Protein AF-A0A6A3HF50-F1 (afdb_monomer)

Mean predicted aligned error: 18.9 Å

Organism: NCBI:txid53985

Foldseek 3Di:
DLQVQDPPPDHLVQAFLLLNLVVVVVQHNVSSLVVQADLDQSLVSDDLVSSLLLLLQCVLQVNCVLGNNSVVDDVVSVVSNVVVNVVCVVVVHDRDHRHHNDRVVVVVVVVVVVVVVVPPDDDDDDDDDDDDDDDDDDDDDDDDDDDDPPDDPPDDDDDPDDDDDDDDDDDDDDDDDDDDDDDDDDDDDDDDDD

pLDDT: mean 73.99, std 21.7, range [34.44, 98.38]

Secondary structure (DSSP, 8-state):
-GGG-PPTT--GGGS-HHHHHHHHTT--HHHHHHHHHSSS-GGGGS-HHHHHHHHHHHHHTT-TTSSSGGGGS-HHHHHHHHHHHHHHHHTTPPPPP---SS-HHHHHHHHHHHHHHTT------------------------------------------PPP------------------------------

Structure (mmCIF, N/CA/C/O backbone):
data_AF-A0A6A3HF50-F1
#
_entry.id   AF-A0A6A3HF50-F1
#
loop_
_atom_site.group_PDB
_atom_site.id
_atom_site.type_symbol
_atom_site.label_atom_id
_atom_site.label_alt_id
_atom_site.label_comp_id
_atom_site.label_asym_id
_atom_site.label_entity_id
_atom_site.label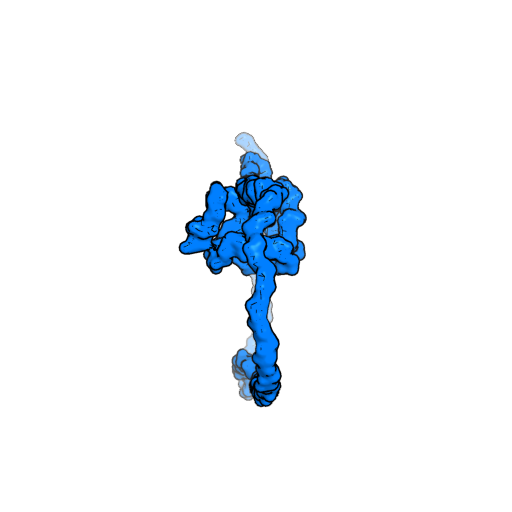_seq_id
_atom_site.pdbx_PDB_ins_code
_atom_site.Cartn_x
_atom_site.Cartn_y
_atom_site.Cartn_z
_atom_site.occupancy
_atom_site.B_iso_or_equiv
_atom_site.auth_seq_id
_atom_site.auth_comp_id
_atom_site.auth_asym_id
_atom_site.auth_atom_id
_atom_site.pdbx_PDB_model_num
ATOM 1 N N . MET A 1 1 ? 13.759 -12.122 -10.451 1.00 56.53 1 MET A N 1
ATOM 2 C CA . MET A 1 1 ? 12.475 -11.929 -9.732 1.00 56.53 1 MET A CA 1
ATOM 3 C C . MET A 1 1 ? 12.202 -10.432 -9.604 1.00 56.53 1 MET A C 1
ATOM 5 O O . MET A 1 1 ? 13.159 -9.686 -9.482 1.00 56.53 1 MET A O 1
ATOM 9 N N . ALA A 1 2 ? 10.943 -9.968 -9.621 1.00 62.88 2 ALA A N 1
ATOM 10 C CA . ALA A 1 2 ? 10.600 -8.528 -9.638 1.00 62.88 2 ALA A CA 1
ATOM 11 C C . ALA A 1 2 ? 11.237 -7.700 -8.497 1.00 62.88 2 ALA A C 1
ATOM 13 O O . ALA A 1 2 ? 11.525 -6.521 -8.659 1.00 62.88 2 ALA A O 1
ATOM 14 N N . ARG A 1 3 ? 11.533 -8.336 -7.356 1.00 67.50 3 ARG A N 1
ATOM 15 C CA . ARG A 1 3 ? 12.207 -7.719 -6.198 1.00 67.50 3 ARG A CA 1
ATOM 16 C C . ARG A 1 3 ? 13.671 -7.339 -6.464 1.00 67.50 3 ARG A C 1
ATOM 18 O O . ARG A 1 3 ? 14.213 -6.500 -5.759 1.00 67.50 3 ARG A O 1
ATOM 25 N N . GLU A 1 4 ? 14.302 -7.961 -7.457 1.00 64.12 4 GLU A N 1
ATOM 26 C CA . GLU A 1 4 ? 15.716 -7.771 -7.814 1.00 64.12 4 GLU A CA 1
ATOM 27 C C . GLU A 1 4 ? 15.906 -6.687 -8.889 1.00 64.12 4 GLU A C 1
ATOM 29 O O . GLU A 1 4 ? 17.036 -6.344 -9.215 1.00 64.12 4 GLU A O 1
ATOM 34 N N . SER A 1 5 ? 14.816 -6.147 -9.450 1.00 74.62 5 SER A N 1
ATOM 35 C CA . SER A 1 5 ? 14.850 -5.150 -10.529 1.00 74.62 5 SER A CA 1
ATOM 36 C C . SER A 1 5 ? 14.508 -3.734 -10.058 1.00 74.62 5 SER A C 1
ATOM 38 O O . SER A 1 5 ? 14.044 -2.923 -10.860 1.00 74.62 5 SER A O 1
ATOM 40 N N . LEU A 1 6 ? 14.642 -3.446 -8.761 1.00 84.00 6 LEU A N 1
ATOM 41 C CA . LEU A 1 6 ? 14.393 -2.102 -8.244 1.00 84.00 6 LEU A CA 1
ATOM 42 C C . LEU A 1 6 ? 15.536 -1.161 -8.641 1.00 84.00 6 LEU A C 1
ATOM 44 O O . LEU A 1 6 ? 16.701 -1.551 -8.531 1.00 84.00 6 LEU A O 1
ATOM 48 N N . PRO A 1 7 ? 15.233 0.066 -9.096 1.00 80.94 7 PRO A N 1
ATOM 49 C CA . PRO A 1 7 ? 16.276 1.036 -9.374 1.00 80.94 7 PRO A CA 1
ATOM 50 C C . PRO A 1 7 ? 16.966 1.441 -8.067 1.00 80.94 7 PRO A C 1
ATOM 52 O O . PRO A 1 7 ? 16.310 1.766 -7.077 1.00 80.94 7 PRO A O 1
ATOM 55 N N . ALA A 1 8 ? 18.300 1.422 -8.057 1.00 80.06 8 ALA A N 1
ATOM 56 C CA . ALA A 1 8 ? 19.065 1.928 -6.923 1.00 80.06 8 ALA A CA 1
ATOM 57 C C . ALA A 1 8 ? 18.809 3.442 -6.767 1.00 80.06 8 ALA A C 1
ATOM 59 O O . ALA A 1 8 ? 18.781 4.144 -7.780 1.00 80.06 8 ALA A O 1
ATOM 60 N N . PRO A 1 9 ? 18.620 3.955 -5.536 1.00 81.88 9 PRO A N 1
ATOM 61 C CA . PRO A 1 9 ? 18.911 3.318 -4.246 1.00 81.88 9 PRO A CA 1
ATOM 62 C C . PRO A 1 9 ? 17.679 2.734 -3.514 1.00 81.88 9 PRO A C 1
ATOM 64 O O . PRO A 1 9 ? 17.715 2.583 -2.296 1.00 81.88 9 PRO A O 1
ATOM 67 N N . ILE A 1 10 ? 16.582 2.424 -4.213 1.00 84.00 10 ILE A N 1
ATOM 68 C CA . ILE A 1 10 ? 15.335 1.964 -3.579 1.00 84.00 10 ILE A CA 1
ATOM 69 C C . ILE A 1 10 ? 15.488 0.558 -2.999 1.00 84.00 10 ILE A C 1
ATOM 71 O O . ILE A 1 10 ? 15.934 -0.367 -3.683 1.00 84.00 10 ILE A O 1
ATOM 75 N N . THR A 1 11 ? 15.006 0.361 -1.772 1.00 88.25 11 THR A N 1
ATOM 76 C CA . THR A 1 11 ? 14.805 -0.968 -1.192 1.00 88.25 11 THR A CA 1
ATOM 77 C C . THR A 1 11 ? 13.338 -1.388 -1.250 1.00 88.25 11 THR A C 1
ATOM 79 O O . THR A 1 11 ? 12.425 -0.571 -1.329 1.00 88.25 11 THR A O 1
ATOM 82 N N . TRP A 1 12 ? 13.086 -2.696 -1.162 1.00 89.81 12 TRP A N 1
ATOM 83 C CA . TRP A 1 12 ? 11.725 -3.246 -1.139 1.00 89.81 12 TRP A CA 1
ATOM 84 C C . TRP A 1 12 ? 10.824 -2.608 -0.070 1.00 89.81 12 TRP A C 1
ATOM 86 O O . TRP A 1 12 ? 9.637 -2.417 -0.308 1.00 89.81 12 TRP A O 1
ATOM 96 N N . ASN A 1 13 ? 11.387 -2.272 1.093 1.00 89.06 13 ASN A N 1
ATOM 97 C CA . ASN A 1 13 ? 10.632 -1.713 2.215 1.00 89.06 13 ASN A CA 1
ATOM 98 C C . ASN A 1 13 ? 10.289 -0.230 2.029 1.00 89.06 13 ASN A C 1
ATOM 100 O O . ASN A 1 13 ? 9.391 0.259 2.708 1.00 89.06 13 ASN A O 1
ATOM 104 N N . ASP A 1 14 ? 10.971 0.463 1.113 1.00 87.56 14 ASP A N 1
ATOM 105 C CA . ASP A 1 14 ? 10.678 1.860 0.776 1.00 87.56 14 ASP A CA 1
ATOM 106 C C . ASP A 1 14 ? 9.470 1.977 -0.162 1.00 87.56 14 ASP A C 1
ATOM 108 O O . ASP A 1 14 ? 8.919 3.061 -0.352 1.00 87.56 14 ASP A O 1
ATOM 112 N N . LEU A 1 15 ? 9.057 0.862 -0.771 1.00 90.62 15 LEU A N 1
ATOM 113 C CA . LEU A 1 15 ? 7.893 0.818 -1.640 1.00 90.62 15 LEU A CA 1
ATOM 114 C C . LEU A 1 15 ? 6.606 0.842 -0.830 1.00 90.62 15 LEU A C 1
ATOM 116 O O . LEU A 1 15 ? 6.468 0.165 0.192 1.00 90.62 15 LEU A O 1
ATOM 120 N N . ARG A 1 16 ? 5.610 1.528 -1.377 1.00 94.00 16 ARG A N 1
ATOM 121 C CA . ARG A 1 16 ? 4.240 1.480 -0.884 1.00 94.00 16 ARG A CA 1
ATOM 122 C C . ARG A 1 16 ? 3.677 0.060 -0.935 1.00 94.00 16 ARG A C 1
ATOM 124 O O . ARG A 1 16 ? 4.020 -0.723 -1.820 1.00 94.00 16 ARG A O 1
ATOM 131 N N . LEU A 1 17 ? 2.802 -0.278 0.012 1.00 94.81 17 LEU A N 1
ATOM 132 C CA . LEU A 1 17 ? 2.292 -1.646 0.158 1.00 94.81 17 LEU A CA 1
ATOM 133 C C . LEU A 1 17 ? 1.545 -2.135 -1.095 1.00 94.81 17 LEU A C 1
ATOM 135 O O . LEU A 1 17 ? 1.701 -3.288 -1.483 1.00 94.81 17 LEU A O 1
ATOM 139 N N . ASP A 1 18 ? 0.777 -1.272 -1.758 1.00 95.56 18 ASP A N 1
ATOM 140 C CA . ASP A 1 18 ? 0.088 -1.614 -3.010 1.00 95.56 18 ASP A CA 1
ATOM 141 C C . ASP A 1 18 ? 1.064 -1.882 -4.168 1.00 95.56 18 ASP A C 1
ATOM 143 O O . ASP A 1 18 ? 0.879 -2.841 -4.918 1.00 95.56 18 ASP A O 1
ATOM 147 N N . ALA A 1 19 ? 2.154 -1.117 -4.260 1.00 94.69 19 ALA A N 1
ATOM 148 C CA . ALA A 1 19 ? 3.224 -1.362 -5.220 1.00 94.69 19 ALA A CA 1
ATOM 149 C C . ALA A 1 19 ? 3.947 -2.687 -4.939 1.00 94.69 19 ALA A C 1
ATOM 151 O O . ALA A 1 19 ? 4.168 -3.481 -5.853 1.00 94.69 19 ALA A O 1
ATOM 152 N N . GLN A 1 20 ? 4.249 -2.975 -3.670 1.00 94.56 20 GLN A N 1
ATOM 153 C CA . GLN A 1 20 ? 4.811 -4.265 -3.266 1.00 94.56 20 GLN A CA 1
ATOM 154 C C . GLN A 1 20 ? 3.904 -5.424 -3.703 1.00 94.56 20 GLN A C 1
ATOM 156 O O . GLN A 1 20 ? 4.371 -6.365 -4.343 1.00 94.56 20 GLN A O 1
ATOM 161 N N . GLN A 1 21 ? 2.602 -5.351 -3.417 1.00 94.75 21 GLN A N 1
ATOM 162 C CA . GLN A 1 21 ? 1.674 -6.427 -3.769 1.00 94.75 21 GLN A CA 1
ATOM 163 C C . GLN A 1 21 ? 1.558 -6.629 -5.284 1.00 94.75 21 GLN A C 1
ATOM 165 O O . GLN A 1 21 ? 1.598 -7.767 -5.749 1.00 94.75 21 GLN A O 1
ATOM 170 N N . LEU A 1 22 ? 1.516 -5.556 -6.078 1.00 94.62 22 LEU A N 1
ATOM 171 C CA . LEU A 1 22 ? 1.541 -5.673 -7.540 1.00 94.62 22 LEU A CA 1
ATOM 172 C C . LEU A 1 22 ? 2.838 -6.296 -8.053 1.00 94.62 22 LEU A C 1
ATOM 174 O O . LEU A 1 22 ? 2.799 -7.191 -8.899 1.00 94.62 22 LEU A O 1
ATOM 178 N N . MET A 1 23 ? 3.986 -5.906 -7.506 1.00 94.12 23 MET A N 1
ATOM 179 C CA . MET A 1 23 ? 5.260 -6.502 -7.903 1.00 94.12 23 MET A CA 1
ATOM 180 C C . MET A 1 23 ? 5.359 -7.987 -7.533 1.00 94.12 23 MET A C 1
ATOM 182 O O . MET A 1 23 ? 5.969 -8.766 -8.270 1.00 94.12 23 MET A O 1
ATOM 186 N N . LEU A 1 24 ? 4.713 -8.420 -6.444 1.00 92.38 24 LEU A N 1
ATOM 187 C CA . LEU A 1 24 ? 4.600 -9.841 -6.097 1.00 92.38 24 LEU A CA 1
ATOM 188 C C . LEU A 1 24 ? 3.771 -10.638 -7.117 1.00 92.38 24 LEU A C 1
ATOM 190 O O . LEU A 1 24 ? 4.011 -11.834 -7.273 1.00 92.38 24 LEU A O 1
ATOM 194 N N . THR A 1 25 ? 2.868 -9.994 -7.866 1.00 90.94 25 THR A N 1
ATOM 195 C CA . THR A 1 25 ? 2.144 -10.634 -8.983 1.00 90.94 25 THR A CA 1
ATOM 196 C C . THR A 1 25 ? 2.983 -10.790 -10.259 1.00 90.94 25 THR A C 1
ATOM 198 O O . THR A 1 25 ? 2.540 -11.423 -11.214 1.00 90.94 25 THR A O 1
ATOM 201 N N . GLY A 1 26 ? 4.214 -10.263 -10.275 1.00 91.25 26 GLY A N 1
ATOM 202 C CA . GLY A 1 26 ? 5.137 -10.344 -11.411 1.00 91.25 26 GLY A CA 1
ATOM 203 C C . GLY A 1 26 ? 5.192 -9.084 -12.276 1.00 91.25 26 GLY A C 1
ATOM 204 O O . GLY A 1 26 ? 5.895 -9.078 -13.286 1.00 91.25 26 GLY A O 1
ATOM 205 N N . ILE A 1 27 ? 4.495 -8.015 -11.886 1.00 92.06 27 ILE A N 1
ATOM 206 C CA . ILE A 1 27 ? 4.579 -6.714 -12.556 1.00 92.06 27 ILE A CA 1
ATOM 207 C C . ILE A 1 27 ? 5.927 -6.068 -12.202 1.00 92.06 27 ILE A C 1
ATOM 209 O O . ILE A 1 27 ? 6.369 -6.089 -11.055 1.00 92.06 27 ILE A O 1
ATOM 213 N N . TYR A 1 28 ? 6.622 -5.513 -13.193 1.00 91.12 28 TYR A N 1
ATOM 214 C CA . TYR A 1 28 ? 7.877 -4.796 -12.956 1.00 91.12 28 TYR A CA 1
ATOM 215 C C . TYR A 1 28 ? 7.611 -3.427 -12.313 1.00 91.12 28 TYR A C 1
ATOM 217 O O . TYR A 1 28 ? 6.494 -2.914 -12.354 1.00 91.12 28 TYR A O 1
ATOM 225 N N . PHE A 1 29 ? 8.641 -2.820 -11.720 1.00 90.44 29 PHE A N 1
ATOM 226 C CA . PHE A 1 29 ? 8.510 -1.572 -10.958 1.00 90.44 29 PHE A CA 1
ATOM 227 C C . PHE A 1 29 ? 7.798 -0.456 -11.739 1.00 90.44 29 PHE A C 1
ATOM 229 O O . PHE A 1 29 ? 6.792 0.067 -11.275 1.00 90.44 29 PHE A O 1
ATOM 236 N N . GLN A 1 30 ? 8.255 -0.140 -12.954 1.00 91.06 30 GLN A N 1
ATOM 237 C CA . GLN A 1 30 ? 7.640 0.925 -13.750 1.00 91.06 30 GLN A CA 1
ATOM 238 C C . GLN A 1 30 ? 6.184 0.598 -14.131 1.00 91.06 30 GLN A C 1
ATOM 240 O O . GLN A 1 30 ? 5.312 1.431 -13.922 1.00 91.06 30 GLN A O 1
ATOM 245 N N . GLY A 1 31 ? 5.886 -0.636 -14.553 1.00 92.81 31 GLY A N 1
ATOM 246 C CA . GLY A 1 31 ? 4.508 -1.047 -14.853 1.00 92.81 31 GLY A CA 1
ATOM 247 C C . GLY A 1 31 ? 3.586 -1.012 -13.628 1.00 92.81 31 GLY A C 1
ATOM 248 O O . GLY A 1 31 ? 2.384 -0.809 -13.756 1.00 92.81 31 GLY A O 1
ATOM 249 N N . THR A 1 32 ? 4.148 -1.164 -12.428 1.00 94.12 32 THR A N 1
ATOM 250 C CA . THR A 1 32 ? 3.418 -1.002 -11.166 1.00 94.12 32 THR A CA 1
ATOM 251 C C . THR A 1 32 ? 3.041 0.460 -10.926 1.00 94.12 32 THR A C 1
ATOM 253 O O . THR A 1 32 ? 1.904 0.737 -10.550 1.00 94.12 32 THR A O 1
ATOM 256 N N . LEU A 1 33 ? 3.969 1.394 -11.163 1.00 92.75 33 LEU A N 1
ATOM 257 C CA . LEU A 1 33 ? 3.697 2.831 -11.057 1.00 92.75 33 LEU A CA 1
ATOM 258 C C . LEU A 1 33 ? 2.655 3.279 -12.083 1.00 92.75 33 LEU A C 1
ATOM 260 O O . LEU A 1 33 ? 1.733 4.008 -11.725 1.00 92.75 33 LEU A O 1
ATOM 264 N N . ASP A 1 34 ? 2.776 2.799 -13.323 1.00 93.25 34 ASP A N 1
ATOM 265 C CA . ASP A 1 34 ? 1.841 3.112 -14.403 1.00 93.25 34 ASP A CA 1
ATOM 266 C C . ASP A 1 34 ? 0.421 2.648 -14.033 1.00 93.25 34 ASP A C 1
ATOM 268 O O . ASP A 1 34 ? -0.524 3.433 -14.086 1.00 93.25 34 ASP A O 1
ATOM 272 N N . LEU A 1 35 ? 0.277 1.407 -13.550 1.00 94.12 35 LEU A N 1
ATOM 273 C CA . LEU A 1 35 ? -1.018 0.844 -13.163 1.00 94.12 35 LEU A CA 1
ATOM 274 C C . LEU A 1 35 ? -1.641 1.554 -11.947 1.00 94.12 35 LEU A C 1
ATOM 276 O O . LEU A 1 35 ? -2.852 1.759 -11.905 1.00 94.12 35 LEU A O 1
ATOM 280 N N . LEU A 1 36 ? -0.831 1.936 -10.953 1.00 94.56 36 LEU A N 1
ATOM 281 C CA . LEU A 1 36 ? -1.304 2.674 -9.772 1.00 94.56 36 LEU A CA 1
ATOM 282 C C . LEU A 1 36 ? -1.642 4.140 -10.078 1.00 94.56 36 LEU A C 1
ATOM 284 O O . LEU A 1 36 ? -2.467 4.732 -9.376 1.00 94.56 36 LEU A O 1
ATOM 288 N N . GLY A 1 37 ? -1.014 4.712 -11.107 1.00 91.94 37 GLY A N 1
ATOM 289 C CA . GLY A 1 37 ? -1.320 6.038 -11.636 1.00 91.94 37 GLY A CA 1
ATOM 290 C C . GLY A 1 37 ? -2.532 6.062 -12.568 1.00 91.94 37 GLY A C 1
ATOM 291 O O . GLY A 1 37 ? -3.089 7.133 -12.807 1.00 91.94 37 GLY A O 1
ATOM 292 N N . GLU A 1 38 ? -2.964 4.909 -13.075 1.00 94.00 38 GLU A N 1
ATOM 293 C CA . GLU A 1 38 ? -4.109 4.801 -13.970 1.00 94.00 38 GLU A CA 1
ATOM 294 C C . GLU A 1 38 ? -5.437 4.713 -13.208 1.00 94.00 38 GLU A C 1
ATOM 296 O O . GLU A 1 38 ? -5.544 4.181 -12.099 1.00 94.00 38 GLU A O 1
ATOM 301 N N . ASP A 1 39 ? -6.492 5.224 -13.839 1.00 95.38 39 ASP A N 1
ATOM 302 C CA . ASP A 1 39 ? -7.842 5.176 -13.304 1.00 95.38 39 ASP A CA 1
ATOM 303 C C . ASP A 1 39 ? -8.498 3.799 -13.508 1.00 95.38 39 ASP A C 1
ATOM 305 O O . ASP A 1 39 ? -9.438 3.637 -14.289 1.00 95.38 39 ASP A O 1
ATOM 309 N N . CYS A 1 40 ? -7.989 2.786 -12.808 1.00 93.88 40 CYS A N 1
ATOM 310 C CA . CYS A 1 40 ? -8.425 1.405 -12.976 1.00 93.88 40 CYS A CA 1
ATOM 311 C C . CYS A 1 40 ? -8.682 0.680 -11.636 1.00 93.88 40 CYS A C 1
ATOM 313 O O . CYS A 1 40 ? -8.202 1.095 -10.573 1.00 93.88 40 CYS A O 1
ATOM 315 N N . PRO A 1 41 ? -9.472 -0.413 -11.636 1.00 95.94 41 PRO A N 1
ATOM 316 C CA . PRO A 1 41 ? -9.844 -1.135 -10.420 1.00 95.94 41 PRO A CA 1
ATOM 317 C C . PRO A 1 41 ? -8.734 -2.088 -9.933 1.00 95.94 41 PRO A C 1
ATOM 319 O O . PRO A 1 41 ? -8.966 -3.281 -9.767 1.00 95.94 41 PRO A O 1
ATOM 322 N N . VAL A 1 42 ? -7.539 -1.563 -9.636 1.00 95.88 42 VAL A N 1
ATOM 323 C CA . VAL A 1 42 ? -6.360 -2.340 -9.182 1.00 95.88 42 VAL A CA 1
ATOM 324 C C . VAL A 1 42 ? -6.637 -3.195 -7.941 1.00 95.88 42 VAL A C 1
ATOM 326 O O . VAL A 1 42 ? -6.025 -4.243 -7.754 1.00 95.88 42 VAL A O 1
ATOM 329 N N . HIS A 1 43 ? -7.606 -2.796 -7.112 1.00 95.06 43 HIS A N 1
ATOM 330 C CA . HIS A 1 43 ? -7.962 -3.502 -5.881 1.00 95.06 43 HIS A CA 1
ATOM 331 C C . HIS A 1 43 ? -8.301 -4.989 -6.072 1.00 95.06 43 HIS A C 1
ATOM 333 O O . HIS A 1 43 ? -8.212 -5.762 -5.121 1.00 95.06 43 HIS A O 1
ATOM 339 N N . THR A 1 44 ? -8.685 -5.410 -7.282 1.00 94.56 44 THR A N 1
ATOM 340 C CA . THR A 1 44 ? -8.960 -6.820 -7.595 1.00 94.56 44 THR A CA 1
ATOM 341 C C . THR A 1 44 ? -7.710 -7.698 -7.585 1.00 94.56 44 THR A C 1
ATOM 343 O O . THR A 1 44 ? -7.831 -8.918 -7.526 1.00 94.56 44 THR A O 1
ATOM 346 N N . CYS A 1 45 ? -6.524 -7.094 -7.661 1.00 94.00 45 CYS A N 1
ATOM 347 C CA . CYS A 1 45 ? -5.237 -7.785 -7.637 1.00 94.00 45 CYS A CA 1
ATOM 348 C C . CYS A 1 45 ? -4.736 -8.067 -6.213 1.00 94.00 45 CYS A C 1
ATOM 350 O O . CYS A 1 45 ? -3.767 -8.805 -6.051 1.00 94.00 45 CYS A O 1
ATOM 352 N N . PHE A 1 46 ? -5.364 -7.488 -5.187 1.00 95.19 46 PHE A N 1
ATOM 353 C CA . PHE A 1 46 ? -4.923 -7.619 -3.801 1.00 95.19 46 PHE A CA 1
ATOM 354 C C . PHE A 1 46 ? -5.677 -8.725 -3.070 1.00 95.19 46 PHE A C 1
ATOM 356 O O . PHE A 1 46 ? -6.890 -8.898 -3.230 1.00 95.19 46 PHE A O 1
ATOM 363 N N . TYR A 1 47 ? -4.969 -9.447 -2.202 1.00 94.56 47 TYR A N 1
ATOM 364 C CA . TYR A 1 47 ? -5.632 -10.316 -1.240 1.00 94.56 47 TYR A CA 1
ATOM 365 C C . TYR A 1 47 ? -6.470 -9.482 -0.274 1.00 94.56 47 TYR A C 1
ATOM 367 O O . TYR A 1 47 ? -6.175 -8.322 0.008 1.00 94.56 47 TYR A O 1
ATOM 375 N N . ARG A 1 48 ? -7.538 -10.087 0.252 1.00 95.75 48 ARG A N 1
ATOM 376 C CA . ARG A 1 48 ? -8.478 -9.400 1.148 1.00 95.75 48 ARG A CA 1
ATOM 377 C C . ARG A 1 48 ? -7.780 -8.759 2.349 1.00 95.75 48 ARG A C 1
ATOM 379 O O . ARG A 1 48 ? -8.139 -7.644 2.703 1.00 95.75 48 ARG A O 1
ATOM 386 N N . GLU A 1 49 ? -6.857 -9.474 2.980 1.00 96.25 49 GLU A N 1
ATOM 387 C CA . GLU A 1 49 ? -6.162 -9.009 4.186 1.00 96.25 49 GLU A CA 1
ATOM 388 C C . GLU A 1 49 ? -5.251 -7.823 3.862 1.00 96.25 49 GLU A C 1
ATOM 390 O O . GLU A 1 49 ? -5.361 -6.780 4.500 1.00 96.25 49 GLU A O 1
ATOM 395 N N . ASP A 1 50 ? -4.466 -7.934 2.789 1.00 96.25 50 ASP A N 1
ATOM 396 C CA . ASP A 1 50 ? -3.609 -6.850 2.308 1.00 96.25 50 ASP A CA 1
ATOM 397 C C . ASP A 1 50 ? -4.416 -5.612 1.899 1.00 96.25 50 ASP A C 1
ATOM 399 O O . ASP A 1 50 ? -4.031 -4.493 2.220 1.00 96.25 50 ASP A O 1
ATOM 403 N N . LEU A 1 51 ? -5.559 -5.794 1.230 1.00 97.44 51 LEU A N 1
ATOM 404 C CA . LEU A 1 51 ? -6.442 -4.692 0.845 1.00 97.44 51 LEU A CA 1
ATOM 405 C C . LEU A 1 51 ? -6.979 -3.946 2.072 1.00 97.44 51 LEU A C 1
ATOM 407 O O . LEU A 1 51 ? -7.004 -2.717 2.078 1.00 97.44 51 LEU A O 1
ATOM 411 N N . VAL A 1 52 ? -7.403 -4.670 3.111 1.00 98.06 52 VAL A N 1
ATOM 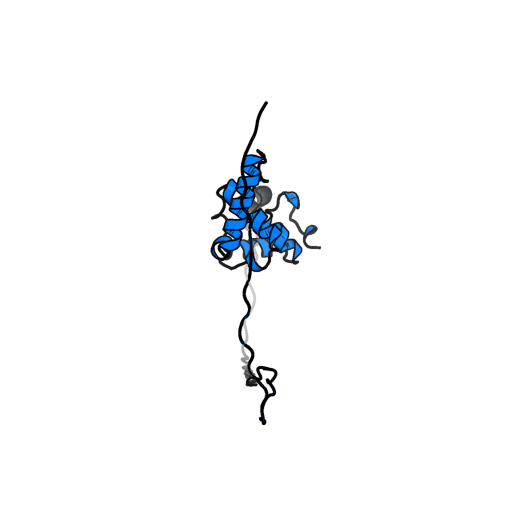412 C CA . VAL A 1 52 ? -7.860 -4.047 4.362 1.00 98.06 52 VAL A CA 1
ATOM 413 C C . VAL A 1 52 ? -6.709 -3.294 5.027 1.00 98.06 52 VAL A C 1
ATOM 415 O O . VAL A 1 52 ? -6.883 -2.136 5.387 1.00 98.06 52 VAL A O 1
ATOM 418 N N . GLU A 1 53 ? -5.522 -3.893 5.111 1.00 97.38 53 GLU A N 1
ATOM 419 C CA . GLU A 1 53 ? -4.332 -3.251 5.680 1.00 97.38 53 GLU A CA 1
ATOM 420 C C . GLU A 1 53 ? -3.927 -1.977 4.913 1.00 97.38 53 GLU A C 1
ATOM 422 O O . GLU A 1 53 ? -3.596 -0.955 5.519 1.00 97.38 53 GLU A O 1
ATOM 427 N N . MET A 1 54 ? -4.002 -1.989 3.578 1.00 97.25 54 MET A N 1
ATOM 428 C CA . MET A 1 54 ? -3.776 -0.792 2.759 1.00 97.25 54 MET A CA 1
ATOM 429 C C . MET A 1 54 ? -4.782 0.310 3.096 1.00 97.25 54 MET A C 1
ATOM 431 O O . MET A 1 54 ? -4.382 1.452 3.317 1.00 97.25 54 MET A O 1
ATOM 435 N N . LEU A 1 55 ? -6.073 -0.025 3.183 1.00 98.06 55 LEU A N 1
ATOM 436 C CA . LEU A 1 55 ? -7.116 0.941 3.531 1.00 98.06 55 LEU A CA 1
ATOM 437 C C . LEU A 1 55 ? -6.919 1.510 4.937 1.00 98.06 55 LEU A C 1
ATOM 439 O O . LEU A 1 55 ? -7.009 2.722 5.101 1.00 98.06 55 LEU A O 1
ATOM 443 N N . VAL A 1 56 ? -6.581 0.678 5.927 1.00 98.19 56 VAL A N 1
ATOM 444 C CA . VAL A 1 56 ? -6.276 1.109 7.304 1.00 98.19 56 VAL A CA 1
ATOM 445 C C . VAL A 1 56 ? -5.178 2.171 7.294 1.00 98.19 56 VAL A C 1
ATOM 447 O O . VAL A 1 56 ? -5.354 3.261 7.847 1.00 98.19 56 VAL A O 1
ATOM 450 N N . ARG A 1 57 ? -4.062 1.897 6.603 1.00 97.00 57 ARG A N 1
ATOM 451 C CA . ARG A 1 57 ? -2.952 2.851 6.466 1.00 97.00 57 ARG A CA 1
ATOM 452 C C . ARG A 1 57 ? -3.403 4.129 5.761 1.00 97.00 57 ARG A C 1
ATOM 454 O O . ARG A 1 57 ? -3.169 5.222 6.273 1.00 97.00 57 ARG A O 1
ATOM 461 N N . MET A 1 58 ? -4.089 4.024 4.625 1.00 97.00 58 MET A N 1
ATOM 462 C CA . MET A 1 58 ? -4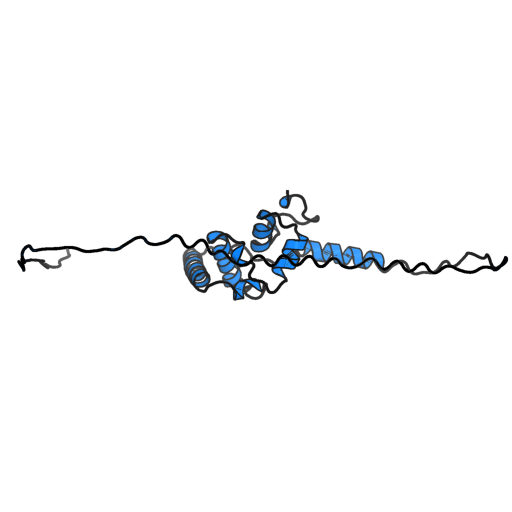.574 5.191 3.877 1.00 97.00 58 MET A CA 1
ATOM 463 C C . MET A 1 58 ? -5.547 6.054 4.694 1.00 97.00 58 MET A C 1
ATOM 465 O O . MET A 1 58 ? -5.470 7.283 4.639 1.00 97.00 58 MET A O 1
ATOM 469 N N . MET A 1 59 ? -6.445 5.441 5.470 1.00 97.19 59 MET A N 1
ATOM 470 C CA . MET A 1 59 ? -7.435 6.125 6.310 1.00 97.19 59 MET A CA 1
ATOM 471 C C . MET A 1 59 ? -6.792 6.842 7.495 1.00 97.19 59 MET A C 1
ATOM 473 O O . MET A 1 59 ? -7.132 8.002 7.769 1.00 97.19 59 MET A O 1
ATOM 477 N N . PHE A 1 60 ? -5.843 6.181 8.163 1.00 96.81 60 PHE A N 1
ATOM 478 C CA . PHE A 1 60 ? -5.090 6.761 9.271 1.00 96.81 60 PHE A CA 1
ATOM 479 C C . PHE A 1 60 ? -4.252 7.958 8.801 1.00 96.81 60 PHE A C 1
ATOM 481 O O . PHE A 1 60 ? -4.327 9.039 9.383 1.00 96.81 60 PHE A O 1
ATOM 488 N N . TRP A 1 61 ? -3.526 7.804 7.689 1.00 96.38 61 TRP A N 1
ATOM 489 C CA . TRP A 1 61 ? -2.635 8.835 7.143 1.00 96.38 61 TRP A CA 1
ATOM 490 C C . TRP A 1 61 ? -3.325 9.864 6.231 1.00 96.38 61 TRP A C 1
ATOM 492 O O . TRP A 1 61 ? -2.654 10.741 5.692 1.00 96.38 61 TRP A O 1
ATOM 502 N N . LYS A 1 62 ? -4.652 9.788 6.053 1.00 95.69 62 LYS A N 1
ATOM 503 C CA . LYS A 1 62 ? -5.444 10.674 5.169 1.00 95.69 62 LYS A CA 1
ATOM 504 C C . LYS A 1 62 ? -4.962 10.689 3.710 1.00 95.69 62 LYS A C 1
ATOM 506 O O . LYS A 1 62 ? -5.069 11.703 3.027 1.00 95.69 62 LYS A O 1
ATOM 511 N N . LYS A 1 63 ? -4.492 9.541 3.220 1.00 95.12 63 LYS A N 1
ATOM 512 C CA . LYS A 1 63 ? -3.958 9.336 1.864 1.00 95.12 63 LYS A CA 1
ATOM 513 C C . LYS A 1 63 ? -4.884 8.518 0.952 1.00 95.12 63 LYS A C 1
ATOM 515 O O . LYS A 1 63 ? -4.447 7.950 -0.041 1.00 95.12 63 LYS A O 1
ATOM 520 N N . LEU A 1 64 ? -6.183 8.464 1.255 1.00 94.69 64 LEU A N 1
ATOM 521 C CA . LEU A 1 64 ? -7.181 7.765 0.425 1.00 94.69 64 LEU A CA 1
ATOM 522 C C . LEU A 1 64 ? -7.237 8.264 -1.029 1.00 94.69 64 LEU A C 1
ATOM 524 O O . LEU A 1 64 ? -7.568 7.494 -1.923 1.00 94.69 64 LEU A O 1
ATOM 528 N N . ASN A 1 65 ? -6.892 9.533 -1.257 1.00 92.19 65 ASN A N 1
ATOM 529 C CA . ASN A 1 65 ? -6.913 10.161 -2.579 1.00 92.19 65 ASN A CA 1
ATOM 530 C C . ASN A 1 65 ? -5.566 10.078 -3.319 1.00 92.19 65 ASN A C 1
ATOM 532 O O . ASN A 1 65 ? -5.475 10.546 -4.449 1.00 92.19 65 ASN A O 1
ATOM 536 N N . ASP A 1 66 ? -4.529 9.482 -2.719 1.00 90.75 66 ASP A N 1
ATOM 537 C CA . ASP A 1 66 ? -3.197 9.358 -3.336 1.00 90.75 66 ASP A CA 1
ATOM 538 C C . ASP A 1 66 ? -3.160 8.305 -4.454 1.00 90.75 66 ASP A C 1
ATOM 540 O O . ASP A 1 66 ? -2.113 8.012 -5.033 1.00 90.75 66 ASP A O 1
ATOM 544 N N . SER A 1 67 ? -4.274 7.622 -4.708 1.00 92.00 67 SER A N 1
ATOM 545 C CA . SER A 1 67 ? -4.420 6.611 -5.753 1.00 92.00 67 SER A CA 1
ATOM 546 C C . SER A 1 67 ? -5.849 6.585 -6.248 1.00 92.00 67 SER A C 1
ATOM 548 O O . SER A 1 67 ? -6.773 6.928 -5.512 1.00 92.00 67 SER A O 1
ATOM 550 N N . TYR A 1 68 ? -6.043 6.140 -7.486 1.00 94.19 68 TYR A N 1
ATOM 551 C CA . TYR A 1 68 ? -7.380 6.052 -8.068 1.00 94.19 68 TYR A CA 1
ATOM 552 C C . TYR A 1 68 ? -8.127 4.794 -7.636 1.00 94.19 68 TYR A C 1
ATOM 554 O O . TYR A 1 68 ? -9.346 4.830 -7.475 1.00 94.19 68 TYR A O 1
ATOM 562 N N . TRP A 1 69 ? -7.414 3.690 -7.403 1.00 96.19 69 TRP A N 1
ATOM 563 C CA . TRP A 1 69 ? -8.024 2.390 -7.130 1.00 96.19 69 TRP A CA 1
ATOM 564 C C . TRP A 1 69 ? -8.978 2.326 -5.917 1.00 96.19 69 TRP A C 1
ATOM 566 O O . TRP A 1 69 ? -9.940 1.553 -6.011 1.00 96.19 69 TRP A O 1
ATOM 576 N N . PRO A 1 70 ? -8.818 3.105 -4.817 1.00 96.69 70 PRO A N 1
ATOM 577 C CA . PRO A 1 70 ? -9.723 3.042 -3.668 1.00 96.69 70 PRO A CA 1
ATOM 578 C C . PRO A 1 70 ? -11.182 3.321 -4.035 1.00 96.69 70 PRO A C 1
ATOM 580 O O . PRO A 1 70 ? -12.085 2.667 -3.515 1.00 96.69 70 PRO A O 1
ATOM 583 N N . LYS A 1 71 ? -11.454 4.207 -5.001 1.00 95.81 71 LYS A N 1
ATOM 584 C CA . LYS A 1 71 ? -12.837 4.543 -5.389 1.00 95.81 71 LYS A CA 1
ATOM 585 C C . LYS A 1 71 ? -13.623 3.367 -5.981 1.00 95.81 71 LYS A C 1
ATOM 587 O O . LYS A 1 71 ? -14.848 3.411 -6.027 1.00 95.81 71 LYS A O 1
ATOM 592 N N . TYR A 1 72 ? -12.926 2.329 -6.443 1.00 97.31 72 TYR A N 1
ATOM 593 C CA . TYR A 1 72 ? -13.532 1.109 -6.975 1.00 97.31 72 TYR A CA 1
ATOM 594 C C . TYR A 1 72 ? -13.738 0.026 -5.913 1.00 97.31 72 TYR A C 1
ATOM 596 O O . TYR A 1 72 ? -14.364 -0.995 -6.198 1.00 97.31 72 TYR A O 1
ATOM 604 N N . VAL A 1 73 ? -13.203 0.218 -4.707 1.00 97.69 73 VAL A N 1
ATOM 605 C CA . VAL A 1 73 ? -13.254 -0.779 -3.643 1.00 97.69 73 VAL A CA 1
ATOM 606 C C . VAL A 1 73 ? -14.676 -0.879 -3.080 1.00 97.69 73 VAL A C 1
ATOM 608 O O . VAL A 1 73 ? -15.269 0.136 -2.716 1.00 97.69 73 VAL A O 1
ATOM 611 N N . PRO A 1 74 ? -15.239 -2.092 -2.946 1.00 97.81 74 PRO A N 1
ATOM 612 C CA . PRO A 1 74 ? -16.534 -2.273 -2.300 1.00 97.81 74 PRO A CA 1
ATOM 613 C C . PRO A 1 74 ? -16.551 -1.829 -0.829 1.00 97.81 74 PRO A C 1
ATOM 615 O O . PRO A 1 74 ? -15.636 -2.146 -0.069 1.00 97.81 74 PRO A O 1
ATOM 618 N N . GLU A 1 75 ? -17.661 -1.225 -0.397 1.00 97.94 75 GLU A N 1
ATOM 619 C CA . GLU A 1 75 ? -17.871 -0.666 0.954 1.00 97.94 75 GLU A CA 1
ATOM 620 C C . GLU A 1 75 ? -17.502 -1.620 2.104 1.00 97.94 75 GLU A C 1
ATOM 622 O O . GLU A 1 75 ? -16.919 -1.204 3.100 1.00 97.94 75 GLU A O 1
ATOM 627 N N . ARG A 1 76 ? -17.744 -2.929 1.949 1.00 98.00 76 ARG A N 1
ATOM 628 C CA . ARG A 1 76 ? -17.409 -3.940 2.971 1.00 98.00 76 ARG A CA 1
ATOM 629 C C . ARG A 1 76 ? -15.946 -3.907 3.434 1.00 98.00 76 ARG A C 1
ATOM 631 O O . ARG A 1 76 ? -15.666 -4.317 4.555 1.00 98.00 76 ARG A O 1
ATOM 638 N N . TYR A 1 77 ? -15.017 -3.498 2.568 1.00 98.31 77 TYR A N 1
ATOM 639 C CA . TYR A 1 77 ? -13.599 -3.427 2.921 1.00 98.31 77 TYR A CA 1
ATOM 640 C C . TYR A 1 77 ? -13.280 -2.166 3.715 1.00 98.31 77 TYR A C 1
ATOM 642 O O . TYR A 1 77 ? -12.439 -2.231 4.601 1.00 98.31 77 TYR A O 1
ATOM 650 N N . TYR A 1 78 ? -13.987 -1.066 3.451 1.00 98.19 78 TYR A N 1
ATOM 651 C CA . TYR A 1 78 ? -13.905 0.140 4.269 1.00 98.19 78 TYR A CA 1
ATOM 652 C C . TYR A 1 78 ? -14.413 -0.129 5.680 1.00 98.19 78 TYR A C 1
ATOM 654 O O . TYR A 1 78 ? -13.690 0.137 6.625 1.00 98.19 78 TYR A O 1
ATOM 662 N N . LEU A 1 79 ? -15.568 -0.784 5.827 1.00 98.38 79 LEU A N 1
ATOM 663 C CA . LEU A 1 79 ? -16.090 -1.168 7.146 1.00 98.38 79 LEU A CA 1
ATOM 664 C C . LEU A 1 79 ? -15.126 -2.087 7.914 1.00 98.38 79 LEU A C 1
ATOM 666 O O . LEU A 1 79 ? -14.953 -1.954 9.121 1.00 98.38 79 LEU A O 1
ATOM 670 N N . ALA A 1 80 ? -14.482 -3.027 7.214 1.00 98.38 80 ALA A N 1
ATOM 671 C CA . ALA A 1 80 ? -13.471 -3.887 7.823 1.00 98.38 80 ALA A CA 1
ATOM 672 C C . ALA A 1 80 ? -12.213 -3.102 8.235 1.00 98.38 80 ALA A C 1
ATOM 674 O O . ALA A 1 80 ? -11.638 -3.386 9.282 1.00 98.38 80 ALA A O 1
ATOM 675 N N . ALA A 1 81 ? -11.795 -2.128 7.424 1.00 98.25 81 ALA A N 1
ATOM 676 C CA . ALA A 1 81 ? -10.667 -1.259 7.726 1.00 98.25 81 ALA A CA 1
ATOM 677 C C . ALA A 1 81 ? -10.967 -0.304 8.887 1.00 98.25 81 ALA A C 1
ATOM 679 O O . ALA A 1 81 ? -10.096 -0.100 9.719 1.00 98.25 81 ALA A O 1
ATOM 680 N N . GLU A 1 82 ? -12.184 0.232 8.982 1.00 98.12 82 GLU A N 1
ATOM 681 C CA . GLU A 1 82 ? -12.632 1.060 10.107 1.00 98.12 82 GLU A CA 1
ATOM 682 C C . GLU A 1 82 ? -12.599 0.276 11.414 1.00 98.12 82 GLU A C 1
ATOM 684 O O . GLU A 1 82 ? -11.942 0.710 12.351 1.00 98.12 82 GLU A O 1
ATOM 689 N N . ALA A 1 83 ? -13.197 -0.920 11.446 1.00 98.19 83 ALA A N 1
ATOM 690 C CA . ALA A 1 83 ? -13.161 -1.772 12.634 1.00 98.19 83 ALA A CA 1
ATOM 691 C C . ALA A 1 83 ? -11.719 -2.102 13.064 1.00 98.19 83 ALA A C 1
ATOM 693 O O . ALA A 1 83 ? -11.375 -1.995 14.235 1.00 98.19 83 ALA A O 1
ATOM 694 N N . HIS A 1 84 ? -10.851 -2.442 12.106 1.00 97.81 84 HIS A N 1
ATOM 695 C CA . HIS A 1 84 ? -9.443 -2.713 12.398 1.00 97.81 84 HIS A CA 1
ATOM 696 C C . HIS A 1 84 ? -8.685 -1.459 12.861 1.00 97.81 84 HIS A C 1
ATOM 698 O O . HIS A 1 84 ? -7.793 -1.536 13.703 1.00 97.81 84 HIS A O 1
ATOM 704 N N . LEU A 1 85 ? -9.019 -0.292 12.312 1.00 97.31 85 LEU A N 1
ATOM 705 C CA . LEU A 1 85 ? -8.424 0.974 12.714 1.00 97.31 85 LEU A CA 1
ATOM 706 C C . LEU A 1 85 ? -8.847 1.368 14.134 1.00 97.31 85 LEU A C 1
ATOM 708 O O . LEU A 1 85 ? -7.998 1.829 14.895 1.00 97.31 85 LEU A O 1
ATOM 712 N N . ASP A 1 86 ? -10.110 1.155 14.499 1.00 97.62 86 ASP A N 1
ATOM 713 C CA . ASP A 1 86 ? -10.613 1.367 15.859 1.00 97.62 86 ASP A CA 1
ATOM 714 C C . ASP A 1 86 ? -9.863 0.473 16.857 1.00 97.62 86 ASP A C 1
ATOM 716 O O . ASP A 1 86 ? -9.331 0.977 17.847 1.00 97.62 86 ASP A O 1
ATOM 720 N N . ASP A 1 87 ? -9.691 -0.816 16.539 1.00 97.56 87 ASP A N 1
ATOM 721 C CA . ASP A 1 87 ? -8.909 -1.751 17.357 1.00 97.56 87 ASP A CA 1
ATOM 722 C C . ASP A 1 87 ? -7.456 -1.272 17.559 1.00 97.56 87 ASP A C 1
ATOM 724 O O . ASP A 1 87 ? -6.899 -1.387 18.656 1.00 97.56 87 ASP A O 1
ATOM 728 N N . LEU A 1 88 ? -6.812 -0.736 16.513 1.00 96.25 88 LEU A N 1
ATOM 729 C CA . LEU A 1 88 ? -5.452 -0.186 16.597 1.00 96.25 88 LEU A CA 1
ATOM 730 C C . LEU A 1 88 ? -5.395 1.059 17.489 1.00 96.25 88 LEU A C 1
ATOM 732 O O . LEU A 1 88 ? -4.461 1.207 18.280 1.00 96.25 88 LEU A O 1
ATOM 736 N N . VAL A 1 89 ? -6.396 1.936 17.387 1.00 95.31 89 VAL A N 1
ATOM 737 C CA . VAL A 1 89 ? -6.507 3.144 18.214 1.00 95.31 89 VAL A CA 1
ATOM 738 C C . VAL A 1 89 ? -6.713 2.778 19.682 1.00 95.31 89 VAL A C 1
ATOM 740 O O . VAL A 1 89 ? -6.040 3.350 20.541 1.00 95.31 89 VAL A O 1
ATOM 743 N N . GLU A 1 90 ? -7.567 1.799 19.981 1.00 96.62 90 GLU A N 1
ATOM 744 C CA . GLU A 1 90 ? -7.774 1.291 21.344 1.00 96.62 90 GLU A CA 1
ATOM 745 C C . GLU A 1 90 ? -6.487 0.714 21.949 1.00 96.62 90 GLU A C 1
ATOM 747 O O . GLU A 1 90 ? -6.203 0.907 23.133 1.00 96.62 90 GLU A O 1
ATOM 752 N N . GLN A 1 91 ? -5.673 0.051 21.127 1.00 96.88 91 GLN A N 1
ATOM 753 C CA . GLN A 1 91 ? -4.380 -0.503 21.531 1.00 96.88 91 GLN A CA 1
ATOM 754 C C . GLN A 1 91 ? -3.249 0.540 21.566 1.00 96.88 91 GLN A C 1
ATOM 756 O O . GLN A 1 91 ? -2.151 0.236 22.036 1.00 96.88 91 GLN A O 1
ATOM 761 N N . GLY A 1 92 ? -3.482 1.760 21.072 1.00 95.69 92 GLY A N 1
ATOM 762 C CA . GLY A 1 92 ? -2.452 2.792 20.934 1.00 95.69 92 GLY A CA 1
ATOM 763 C C . GLY A 1 92 ? -1.366 2.446 19.907 1.00 95.69 92 GLY A C 1
ATOM 764 O O . GLY A 1 92 ? -0.245 2.947 20.007 1.00 95.69 92 GLY A O 1
ATOM 765 N N . ILE A 1 93 ? -1.673 1.579 18.937 1.00 96.62 93 ILE A N 1
ATOM 766 C CA . ILE A 1 93 ? -0.749 1.147 17.886 1.00 96.62 93 ILE A CA 1
ATOM 767 C C . ILE A 1 93 ? -0.948 2.029 16.656 1.00 96.62 93 ILE A C 1
ATOM 769 O O . ILE A 1 93 ? -2.050 2.174 16.133 1.00 96.62 93 ILE A O 1
ATOM 773 N N . GLN A 1 94 ? 0.146 2.592 16.154 1.00 95.94 94 GLN A N 1
ATOM 774 C CA . GLN A 1 94 ? 0.143 3.357 14.915 1.00 95.94 94 GLN A CA 1
ATOM 775 C C . GLN A 1 94 ? 0.463 2.441 13.723 1.00 95.94 94 GLN A C 1
ATOM 777 O O . GLN A 1 94 ? 1.502 1.772 13.749 1.00 95.94 94 GLN A O 1
ATOM 782 N N . PRO A 1 95 ? -0.370 2.411 12.665 1.00 95.12 95 PRO A N 1
ATOM 783 C CA . PRO A 1 95 ? -0.066 1.623 11.479 1.00 95.12 95 PRO A CA 1
ATOM 784 C C . PRO A 1 95 ? 1.146 2.206 10.728 1.00 95.12 95 PRO A C 1
ATOM 786 O O . PRO A 1 95 ? 1.392 3.419 10.797 1.00 95.12 95 PRO A O 1
ATOM 789 N N . PRO A 1 96 ? 1.895 1.385 9.967 1.00 93.69 96 PRO A N 1
ATOM 790 C CA . PRO A 1 96 ? 3.033 1.865 9.190 1.00 93.69 96 PRO A CA 1
ATOM 791 C C . PRO A 1 96 ? 2.655 3.007 8.245 1.00 93.69 96 PRO A C 1
ATOM 793 O O . PRO A 1 96 ? 1.526 3.082 7.752 1.00 93.69 96 PRO A O 1
ATOM 796 N N . PHE A 1 97 ? 3.611 3.900 7.989 1.00 93.00 97 PHE A N 1
ATOM 797 C CA . PHE A 1 97 ? 3.414 5.031 7.085 1.00 93.00 97 PHE A CA 1
ATOM 798 C C . PHE A 1 97 ? 2.993 4.561 5.686 1.00 93.00 97 PHE A C 1
ATOM 800 O O . PHE A 1 97 ? 3.551 3.595 5.166 1.00 93.00 97 PHE A O 1
ATOM 807 N N . TRP A 1 98 ? 1.999 5.230 5.085 1.00 92.94 98 TRP A N 1
ATOM 808 C CA . TRP A 1 98 ? 1.543 4.898 3.730 1.00 92.94 98 TRP A CA 1
ATOM 809 C C . TRP A 1 98 ? 2.609 5.216 2.676 1.00 92.94 98 TRP A C 1
ATOM 811 O O . TRP A 1 98 ? 2.822 4.405 1.787 1.00 92.94 98 TRP A O 1
ATOM 821 N N . GLY A 1 99 ? 3.334 6.330 2.803 1.00 89.50 99 GLY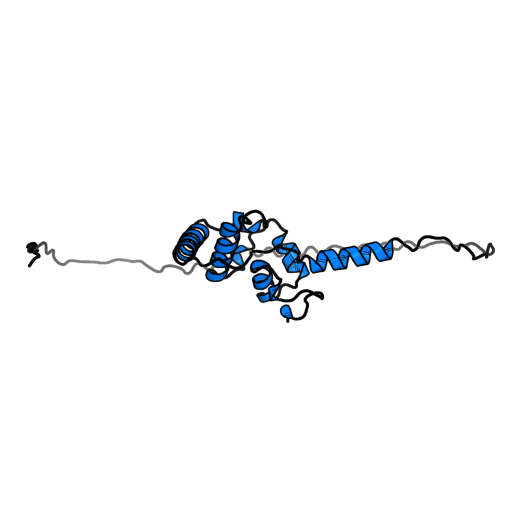 A N 1
ATOM 822 C CA . GLY A 1 99 ? 4.352 6.707 1.819 1.00 89.50 99 GLY A CA 1
ATOM 823 C C . GLY A 1 99 ? 3.793 7.379 0.565 1.00 89.50 99 GLY A C 1
ATOM 824 O O . GLY A 1 99 ? 2.586 7.405 0.322 1.00 89.50 99 GLY A O 1
ATOM 825 N N . GLU A 1 100 ? 4.706 7.931 -0.231 1.00 90.50 100 GLU A N 1
ATOM 826 C CA . GLU A 1 100 ? 4.425 8.415 -1.584 1.00 90.50 100 GLU A CA 1
ATOM 827 C C . GLU A 1 100 ? 4.545 7.257 -2.586 1.00 90.50 100 GLU A C 1
ATOM 829 O O . GLU A 1 100 ? 5.285 6.300 -2.355 1.00 90.50 100 GLU A O 1
ATOM 834 N N . LEU A 1 101 ? 3.815 7.328 -3.704 1.00 87.44 101 LEU A N 1
ATOM 835 C CA . LEU A 1 101 ? 3.850 6.276 -4.731 1.00 87.44 101 LEU A CA 1
ATOM 836 C C . LEU A 1 101 ? 5.246 6.135 -5.358 1.00 87.44 101 LEU A C 1
ATOM 838 O O . LEU A 1 101 ? 5.739 5.026 -5.550 1.00 87.44 101 LEU A O 1
ATOM 842 N N . VAL A 1 102 ? 5.883 7.265 -5.666 1.00 84.88 102 VAL A N 1
ATOM 843 C CA . VAL A 1 102 ? 7.257 7.300 -6.172 1.00 84.88 102 VAL A CA 1
ATOM 844 C C . VAL A 1 102 ? 8.185 7.629 -5.003 1.00 84.88 102 VAL A C 1
ATOM 846 O O . VAL A 1 102 ? 8.059 8.716 -4.434 1.00 84.88 102 VAL A O 1
ATOM 849 N N . PRO A 1 103 ? 9.123 6.735 -4.634 1.00 79.50 103 PRO A N 1
ATOM 850 C CA . PRO A 1 103 ? 10.088 7.027 -3.581 1.00 79.50 103 PRO A CA 1
ATOM 851 C C . PRO A 1 103 ? 10.917 8.272 -3.916 1.00 79.50 103 PRO A C 1
ATOM 853 O O . PRO A 1 103 ? 11.380 8.430 -5.047 1.00 79.50 103 PRO A O 1
ATOM 856 N N . SER A 1 104 ? 11.156 9.136 -2.925 1.00 76.12 104 SER A N 1
ATOM 857 C CA . SER A 1 104 ? 11.890 10.401 -3.104 1.00 76.12 104 SER A CA 1
ATOM 858 C C . SER A 1 104 ? 13.275 10.213 -3.724 1.00 76.12 104 SER A C 1
ATOM 860 O O . SER A 1 104 ? 13.700 11.037 -4.526 1.00 76.12 104 SER A O 1
ATOM 862 N N . ALA A 1 105 ? 13.946 9.100 -3.426 1.00 73.31 105 ALA A N 1
ATOM 863 C CA . ALA A 1 105 ? 15.251 8.781 -3.989 1.00 73.31 105 ALA A CA 1
ATOM 864 C C . ALA A 1 105 ? 15.248 8.611 -5.522 1.00 73.31 105 ALA A C 1
ATOM 866 O O . ALA A 1 105 ? 16.257 8.873 -6.169 1.00 73.31 105 ALA A O 1
ATOM 867 N N . VAL A 1 106 ? 14.118 8.206 -6.117 1.00 77.50 106 VAL A N 1
ATOM 868 C CA . VAL A 1 106 ? 13.963 8.162 -7.584 1.00 77.50 106 VAL A CA 1
ATOM 869 C C . VAL A 1 106 ? 13.874 9.561 -8.156 1.00 77.50 106 VAL A C 1
ATOM 871 O O . VAL A 1 106 ? 14.475 9.842 -9.189 1.00 77.50 106 VAL A O 1
ATOM 874 N N . LEU A 1 107 ? 13.113 10.431 -7.493 1.00 76.69 107 LEU A N 1
ATOM 875 C CA . LEU A 1 107 ? 12.947 11.816 -7.920 1.00 76.69 107 LEU A CA 1
ATOM 876 C C . LEU A 1 107 ? 14.281 12.565 -7.845 1.00 76.69 107 LEU A C 1
ATOM 878 O O . LEU A 1 107 ? 14.628 13.266 -8.790 1.00 76.69 107 LEU A O 1
ATOM 882 N N . ASP A 1 108 ? 15.043 12.347 -6.773 1.00 76.06 108 ASP A N 1
ATOM 883 C CA . ASP A 1 108 ? 16.371 12.929 -6.566 1.00 76.06 108 ASP A CA 1
ATOM 884 C C . ASP A 1 108 ? 17.374 12.464 -7.635 1.00 76.06 108 ASP A C 1
ATOM 886 O O . ASP A 1 108 ? 17.983 13.276 -8.329 1.00 76.06 108 ASP A O 1
ATOM 890 N N . ALA A 1 109 ? 17.461 11.151 -7.877 1.00 77.44 109 ALA A N 1
ATOM 891 C CA . ALA A 1 109 ? 18.322 10.610 -8.928 1.00 77.44 109 ALA A CA 1
ATOM 892 C C . ALA A 1 109 ? 17.943 11.126 -10.329 1.00 77.44 109 ALA A C 1
ATOM 894 O O . ALA A 1 109 ? 18.819 11.404 -11.150 1.00 77.44 109 ALA A O 1
ATOM 895 N N . LYS A 1 110 ? 16.641 11.276 -10.611 1.00 74.38 110 LYS A N 1
ATOM 896 C CA . LYS A 1 110 ? 16.165 11.811 -11.893 1.00 74.38 110 LYS A CA 1
ATOM 897 C C . LYS A 1 110 ? 16.496 13.298 -12.049 1.00 74.38 110 LYS A C 1
ATOM 899 O O . LYS A 1 110 ? 16.823 13.717 -13.154 1.00 74.38 110 LYS A O 1
ATOM 904 N N . ALA A 1 111 ? 16.434 14.072 -10.966 1.00 75.88 111 ALA A N 1
ATOM 905 C CA . ALA A 1 111 ? 16.805 15.484 -10.967 1.00 75.88 111 ALA A CA 1
ATOM 906 C C . ALA A 1 111 ? 18.304 15.681 -11.249 1.00 75.88 111 ALA A C 1
ATOM 908 O O . ALA A 1 111 ? 18.653 16.474 -12.118 1.00 75.88 111 ALA A O 1
ATOM 909 N N . LEU A 1 112 ? 19.175 14.901 -10.597 1.00 74.06 112 LEU A N 1
ATOM 910 C CA . LEU A 1 112 ? 20.626 14.954 -10.828 1.00 74.06 112 LEU A CA 1
ATOM 911 C C . LEU A 1 112 ? 21.010 14.615 -12.277 1.00 74.06 112 LEU A C 1
ATOM 913 O O . LEU A 1 112 ? 21.925 15.214 -12.840 1.00 74.06 112 LEU A O 1
ATOM 917 N N . LEU A 1 113 ? 20.313 13.656 -12.895 1.00 76.25 113 LEU A N 1
ATOM 918 C CA . LEU A 1 113 ? 20.560 13.289 -14.289 1.00 76.25 113 LEU A CA 1
ATOM 919 C C . LEU A 1 113 ? 20.164 14.422 -15.249 1.00 76.25 113 LEU A C 1
ATOM 921 O O . LEU A 1 113 ? 20.938 14.746 -16.147 1.00 76.25 113 LEU A O 1
ATOM 925 N N . GLU A 1 114 ? 19.002 15.048 -15.050 1.00 73.94 114 GLU A N 1
ATOM 926 C CA . GLU A 1 114 ? 18.553 16.182 -15.875 1.00 73.94 114 GLU A CA 1
ATOM 927 C C . GLU A 1 114 ? 19.489 17.397 -15.753 1.00 73.94 114 GLU A C 1
ATOM 929 O O . GLU A 1 114 ? 19.790 18.032 -16.761 1.00 73.94 114 GLU A O 1
ATOM 934 N N . GLU A 1 115 ? 20.017 17.684 -14.557 1.00 70.94 115 GLU A N 1
ATOM 935 C CA . GLU A 1 115 ? 20.990 18.768 -14.346 1.00 70.94 115 GLU A CA 1
ATOM 936 C C . GLU A 1 115 ? 22.280 18.541 -15.154 1.00 70.94 115 GLU A C 1
ATOM 938 O O . GLU A 1 115 ? 22.772 19.456 -15.811 1.00 70.94 115 GLU A O 1
ATOM 943 N N . SER A 1 116 ? 22.769 17.298 -15.214 1.00 60.97 116 SER A N 1
ATOM 944 C CA . SER A 1 116 ? 23.987 16.955 -15.963 1.00 60.97 116 SER A CA 1
ATOM 945 C C . SER A 1 116 ? 23.859 17.039 -17.494 1.00 60.97 116 SER A C 1
ATOM 947 O O . SER A 1 116 ? 24.869 17.141 -18.189 1.00 60.97 116 SER A O 1
ATOM 949 N N . VAL A 1 117 ? 22.637 17.007 -18.038 1.00 60.31 117 VAL A N 1
ATOM 950 C CA . VAL A 1 117 ? 22.375 17.093 -19.489 1.00 60.31 117 VAL A CA 1
ATOM 951 C C . VAL A 1 117 ? 22.301 18.543 -19.980 1.00 60.31 117 VAL A C 1
ATOM 953 O O . VAL A 1 117 ? 22.483 18.796 -21.169 1.00 60.31 117 VAL A O 1
ATOM 956 N N . SER A 1 118 ? 22.089 19.512 -19.085 1.00 56.81 118 SER A N 1
ATOM 957 C CA . SER A 1 118 ? 21.900 20.917 -19.463 1.00 56.81 118 SER A CA 1
ATOM 958 C C . SER A 1 118 ? 23.205 21.712 -19.671 1.00 56.81 118 SER A C 1
ATOM 960 O O . SER A 1 118 ? 23.125 22.884 -20.035 1.00 56.81 118 SER A O 1
ATOM 962 N N . GLU A 1 119 ? 24.390 21.113 -19.478 1.00 57.28 119 GLU A N 1
ATOM 963 C CA . GLU A 1 119 ? 25.705 21.788 -19.560 1.00 57.28 119 GLU A CA 1
ATOM 964 C C . GLU A 1 119 ? 26.585 21.346 -20.757 1.00 57.28 119 GLU A C 1
ATOM 966 O O . GLU A 1 119 ? 27.813 21.351 -20.668 1.00 57.28 119 GLU A O 1
ATOM 971 N N . GLN A 1 120 ? 25.997 20.954 -21.895 1.00 56.78 120 GLN A N 1
ATOM 972 C CA . GLN A 1 120 ? 26.742 20.727 -23.149 1.00 56.78 120 GLN A CA 1
ATOM 973 C C . GLN A 1 120 ? 26.013 21.309 -24.366 1.00 56.78 120 GLN A C 1
ATOM 975 O O . GLN A 1 120 ? 25.504 20.580 -25.210 1.00 56.78 120 GLN A O 1
ATOM 980 N N . ASP A 1 121 ? 25.990 22.635 -24.464 1.00 57.03 121 ASP A N 1
ATOM 981 C CA . ASP A 1 121 ? 25.828 23.324 -25.747 1.00 57.03 121 ASP A CA 1
ATOM 982 C C . ASP A 1 121 ? 26.711 24.580 -25.730 1.00 57.03 121 ASP A C 1
ATOM 984 O O . ASP A 1 121 ? 26.267 25.681 -25.414 1.00 57.03 121 ASP A O 1
ATOM 988 N N . ASP A 1 122 ? 28.009 24.393 -25.982 1.00 57.19 122 ASP A N 1
ATOM 989 C CA . ASP A 1 122 ? 28.855 25.469 -26.496 1.00 57.19 122 ASP A CA 1
ATOM 990 C C . ASP A 1 122 ? 29.633 24.940 -27.703 1.00 57.19 122 ASP A C 1
ATOM 992 O O . ASP A 1 122 ? 30.263 23.878 -27.674 1.00 57.19 122 ASP A O 1
ATOM 996 N N . ALA A 1 123 ? 29.464 25.654 -28.805 1.00 57.47 123 ALA A N 1
ATOM 997 C CA . ALA A 1 123 ? 29.662 25.193 -30.162 1.00 57.47 123 ALA A CA 1
ATOM 998 C C . ALA A 1 123 ? 31.144 24.981 -30.509 1.00 57.47 123 ALA A C 1
ATOM 1000 O O . ALA A 1 123 ? 32.003 25.826 -30.266 1.00 57.47 123 ALA A O 1
ATOM 1001 N N . SER A 1 124 ? 31.444 23.878 -31.192 1.00 53.59 124 SER A N 1
ATOM 1002 C CA . SER A 1 124 ? 32.652 23.761 -32.015 1.00 53.59 124 SER A CA 1
ATOM 1003 C C . SER A 1 124 ? 32.263 23.241 -33.390 1.00 53.59 124 SER A C 1
ATOM 1005 O O . SER A 1 124 ? 32.311 22.049 -33.682 1.00 53.59 124 SER A O 1
ATOM 1007 N N . GLU A 1 125 ? 31.826 24.176 -34.230 1.00 57.19 125 GLU A N 1
ATOM 1008 C CA . GLU A 1 125 ? 31.631 23.982 -35.661 1.00 57.19 125 GLU 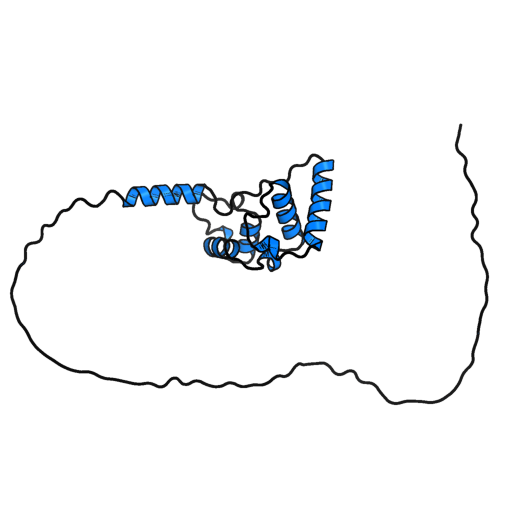A CA 1
ATOM 1009 C C . GLU A 1 125 ? 32.957 24.190 -36.409 1.00 57.19 125 GLU A C 1
ATOM 1011 O O . GLU A 1 125 ? 33.238 25.246 -36.968 1.00 57.19 125 GLU A O 1
ATOM 1016 N N . GLU A 1 126 ? 33.791 23.153 -36.458 1.00 61.72 126 GLU A N 1
ATOM 1017 C CA . GLU A 1 126 ? 34.807 23.044 -37.505 1.00 61.72 126 GLU A CA 1
ATOM 1018 C C . GLU A 1 126 ? 34.632 21.739 -38.284 1.00 61.72 126 GLU A C 1
ATOM 1020 O O . GLU A 1 126 ? 35.014 20.655 -37.857 1.00 61.72 126 GLU A O 1
ATOM 1025 N N . SER A 1 127 ? 34.055 21.824 -39.483 1.00 53.00 127 SER A N 1
ATOM 1026 C CA . SER A 1 127 ? 34.483 20.936 -40.562 1.00 53.00 127 SER A CA 1
ATOM 1027 C C . SER A 1 127 ? 34.115 21.516 -41.917 1.00 53.00 127 SER A C 1
ATOM 1029 O O . SER A 1 127 ? 32.990 21.423 -42.405 1.00 53.00 127 SER A O 1
ATOM 1031 N N . ALA A 1 128 ? 35.122 22.145 -42.509 1.00 59.69 128 ALA A N 1
ATOM 1032 C CA . ALA A 1 128 ? 35.155 22.582 -43.883 1.00 59.69 128 ALA A CA 1
ATOM 1033 C C . ALA A 1 128 ? 35.327 21.380 -44.816 1.00 59.69 128 ALA A C 1
ATOM 1035 O O . ALA A 1 128 ? 36.419 20.835 -44.858 1.00 59.69 128 ALA A O 1
ATOM 1036 N N . TRP A 1 129 ? 34.307 21.039 -45.607 1.00 61.12 129 TRP A N 1
ATOM 1037 C CA . TRP A 1 129 ? 34.465 20.443 -46.941 1.00 61.12 129 TRP A CA 1
ATOM 1038 C C . TRP A 1 129 ? 33.246 20.809 -47.789 1.00 61.12 129 TRP A C 1
ATOM 1040 O O . TRP A 1 129 ? 32.252 20.088 -47.835 1.00 61.12 129 TRP A O 1
ATOM 1050 N N . SER A 1 130 ? 33.321 21.958 -48.457 1.00 49.69 130 SER A N 1
ATOM 1051 C CA . SER A 1 130 ? 32.428 22.247 -49.574 1.00 49.69 130 SER A CA 1
ATOM 1052 C C . SER A 1 130 ? 32.897 21.497 -50.818 1.00 49.69 130 SER A C 1
ATOM 1054 O O . SER A 1 130 ? 34.069 21.560 -51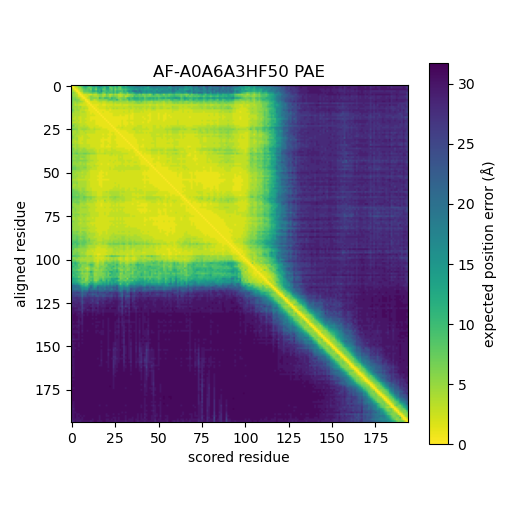.175 1.00 49.69 130 SER A O 1
ATOM 1056 N N . ASP A 1 131 ? 31.912 20.896 -51.482 1.00 47.47 131 ASP A N 1
ATOM 1057 C CA . ASP A 1 131 ? 31.733 20.889 -52.935 1.00 47.47 131 ASP A CA 1
ATOM 1058 C C . ASP A 1 131 ? 32.721 20.082 -53.798 1.00 47.47 131 ASP A C 1
ATOM 1060 O O . ASP A 1 131 ? 33.848 20.488 -54.066 1.00 47.47 131 ASP A O 1
ATOM 1064 N N . ALA A 1 132 ? 32.245 18.948 -54.319 1.00 46.78 132 ALA A N 1
ATOM 1065 C CA . ALA A 1 132 ? 31.904 18.835 -55.743 1.00 46.78 132 ALA A CA 1
ATOM 1066 C C . ALA A 1 132 ? 31.584 17.379 -56.115 1.00 46.78 132 ALA A C 1
ATOM 1068 O O . ALA A 1 132 ? 32.383 16.472 -55.879 1.00 46.78 132 ALA A O 1
ATOM 1069 N N . GLY A 1 133 ? 30.476 17.172 -56.832 1.00 41.78 133 GLY A N 1
ATOM 1070 C CA . GLY A 1 133 ? 30.436 16.103 -57.830 1.00 41.78 133 GLY A CA 1
ATOM 1071 C C . GLY A 1 133 ? 29.174 15.253 -57.899 1.00 41.78 133 GLY A C 1
ATOM 1072 O O . GLY A 1 133 ? 29.147 14.149 -57.372 1.00 41.78 133 GLY A O 1
ATOM 1073 N N . ARG A 1 134 ? 28.268 15.730 -58.757 1.00 47.25 134 ARG A N 1
ATOM 1074 C CA . ARG A 1 134 ? 27.562 15.001 -59.826 1.00 47.25 134 ARG A CA 1
ATOM 1075 C C . ARG A 1 134 ? 26.291 14.185 -59.507 1.00 47.25 134 ARG A C 1
ATOM 1077 O O . ARG A 1 134 ? 26.289 13.165 -58.833 1.00 47.25 134 ARG A O 1
ATOM 1084 N N . GLU A 1 135 ? 25.252 14.725 -60.133 1.00 51.50 135 GLU A N 1
ATOM 1085 C CA . GLU A 1 135 ? 23.949 14.267 -60.616 1.00 51.50 135 GLU A CA 1
ATOM 1086 C C . GLU A 1 135 ? 23.686 12.793 -61.004 1.00 51.50 135 GLU A C 1
ATOM 1088 O O . GLU A 1 135 ? 24.584 12.042 -61.383 1.00 51.50 135 GLU A O 1
ATOM 1093 N N . SER A 1 136 ? 22.365 12.542 -61.087 1.00 48.44 136 SER A N 1
ATOM 1094 C CA . SER A 1 136 ? 21.618 11.608 -61.955 1.00 48.44 136 SER A CA 1
ATOM 1095 C C . SER A 1 136 ? 21.575 10.140 -61.505 1.00 48.44 136 SER A C 1
ATOM 1097 O O . SER A 1 136 ? 22.590 9.581 -61.121 1.00 48.44 136 SER A O 1
ATOM 1099 N N . SER A 1 137 ? 20.465 9.395 -61.509 1.00 50.84 137 SER A N 1
ATOM 1100 C CA . SER A 1 137 ? 19.200 9.412 -62.276 1.00 50.84 137 SER A CA 1
ATOM 1101 C C . SER A 1 137 ? 18.213 8.464 -61.547 1.00 50.84 137 SER A C 1
ATOM 1103 O O . SER A 1 137 ? 18.654 7.532 -60.881 1.00 50.84 137 SER A O 1
ATOM 1105 N N . GLU A 1 138 ? 16.943 8.847 -61.399 1.00 53.59 138 GLU A N 1
ATOM 1106 C CA . GLU A 1 138 ? 15.737 8.214 -61.985 1.00 53.59 138 GLU A CA 1
ATOM 1107 C C . GLU A 1 138 ? 15.364 6.777 -61.552 1.00 53.59 138 GLU A C 1
ATOM 1109 O O . GLU A 1 138 ? 16.104 5.820 -61.737 1.00 53.59 138 GLU A O 1
ATOM 1114 N N . ASP A 1 139 ? 14.106 6.688 -61.096 1.00 53.41 139 ASP A N 1
ATOM 1115 C CA . ASP A 1 139 ? 13.115 5.652 -61.420 1.00 53.41 139 ASP A CA 1
ATOM 1116 C C . ASP A 1 139 ? 13.275 4.234 -60.832 1.00 53.41 139 ASP A C 1
ATOM 1118 O O . ASP A 1 139 ? 14.045 3.406 -61.311 1.00 53.41 139 ASP A O 1
ATOM 1122 N N . ASN A 1 140 ? 12.431 3.895 -59.852 1.00 57.56 140 ASN A N 1
ATOM 1123 C CA . ASN A 1 140 ? 11.252 3.064 -60.132 1.00 57.56 140 ASN A CA 1
ATOM 1124 C C . ASN A 1 140 ? 10.340 2.960 -58.904 1.00 57.56 140 ASN A C 1
ATOM 1126 O O . ASN A 1 140 ? 10.778 2.719 -57.778 1.00 57.56 140 ASN A O 1
ATOM 1130 N N . ALA A 1 141 ? 9.052 3.170 -59.155 1.00 54.28 141 ALA A N 1
ATOM 1131 C CA . ALA A 1 141 ? 7.972 2.841 -58.248 1.00 54.28 141 ALA A CA 1
ATOM 1132 C C . ALA A 1 141 ? 7.600 1.371 -58.456 1.00 54.28 141 ALA A C 1
ATOM 1134 O O . ALA A 1 141 ? 7.247 0.999 -59.568 1.00 54.28 141 ALA A O 1
ATOM 1135 N N . ASP A 1 142 ? 7.590 0.579 -57.387 1.00 59.78 142 ASP A N 1
ATOM 1136 C CA . ASP A 1 142 ? 6.867 -0.689 -57.375 1.00 59.78 142 ASP A CA 1
ATOM 1137 C C . ASP A 1 142 ? 5.922 -0.719 -56.171 1.00 59.78 142 ASP A C 1
ATOM 1139 O O . ASP A 1 142 ? 6.294 -0.908 -55.010 1.00 59.78 142 ASP A O 1
ATOM 1143 N N . ASP A 1 143 ? 4.670 -0.442 -56.518 1.00 56.62 143 ASP A N 1
ATOM 1144 C CA . ASP A 1 143 ? 3.452 -0.749 -55.792 1.00 56.62 143 ASP A CA 1
ATOM 1145 C C . ASP A 1 143 ? 3.253 -2.271 -55.768 1.00 56.62 143 ASP A C 1
ATOM 1147 O O . ASP A 1 143 ? 3.013 -2.903 -56.796 1.00 56.62 143 ASP A O 1
ATOM 1151 N N . MET A 1 144 ? 3.307 -2.863 -54.577 1.00 58.69 144 MET A N 1
ATOM 1152 C CA . MET A 1 144 ? 2.722 -4.178 -54.322 1.00 58.69 144 MET A CA 1
ATOM 1153 C C . MET A 1 144 ? 1.799 -4.101 -53.111 1.00 58.69 144 MET A C 1
ATOM 1155 O O . MET A 1 144 ? 2.140 -4.455 -51.983 1.00 58.69 144 MET A O 1
ATOM 1159 N N . ASN A 1 145 ? 0.578 -3.664 -53.403 1.00 54.38 145 ASN A N 1
ATOM 1160 C CA . ASN A 1 145 ? -0.659 -4.193 -52.845 1.00 54.38 145 ASN A CA 1
ATOM 1161 C C . ASN A 1 145 ? -0.553 -5.693 -52.490 1.00 54.38 145 ASN A C 1
ATOM 1163 O O . ASN A 1 145 ? -0.550 -6.556 -53.369 1.00 54.38 145 ASN A O 1
ATOM 1167 N N . VAL A 1 146 ? -0.577 -6.014 -51.194 1.00 53.75 146 VAL A N 1
ATOM 1168 C CA . VAL A 1 146 ? -1.027 -7.327 -50.720 1.00 53.75 146 VAL A CA 1
ATOM 1169 C C . VAL A 1 146 ? -2.025 -7.146 -49.574 1.00 53.75 146 VAL A C 1
ATOM 1171 O O . VAL A 1 146 ? -1.710 -7.037 -48.395 1.00 53.75 146 VAL A O 1
ATOM 1174 N N . SER A 1 147 ? -3.281 -7.008 -49.992 1.00 50.97 147 SER A N 1
ATOM 1175 C CA . SER A 1 147 ? -4.470 -7.672 -49.451 1.00 50.97 147 SER A CA 1
ATOM 1176 C C . SER A 1 147 ? -4.412 -8.118 -47.985 1.00 50.97 147 SER A C 1
ATOM 1178 O O . SER A 1 147 ? -3.988 -9.222 -47.643 1.00 50.97 147 SER A O 1
ATOM 1180 N N . ILE A 1 148 ? -5.007 -7.273 -47.148 1.00 46.94 148 ILE A N 1
ATOM 1181 C CA . ILE A 1 148 ? -5.655 -7.621 -45.885 1.00 46.94 148 ILE A CA 1
ATOM 1182 C C . ILE A 1 148 ? -6.539 -8.876 -46.031 1.00 46.94 148 ILE A C 1
ATOM 1184 O O . ILE A 1 148 ? -7.643 -8.823 -46.568 1.00 46.94 148 ILE A O 1
ATOM 1188 N N . SER A 1 149 ? -6.083 -10.016 -45.511 1.00 45.06 149 SER A N 1
ATOM 1189 C CA . SER A 1 149 ? -6.976 -11.146 -45.235 1.00 45.06 149 SER A CA 1
ATOM 1190 C C . SER A 1 149 ? -7.600 -10.948 -43.861 1.00 45.06 149 SER A C 1
ATOM 1192 O O . SER A 1 149 ? -7.050 -11.322 -42.829 1.00 45.06 149 SER A O 1
ATOM 1194 N N . ALA A 1 150 ? -8.764 -10.302 -43.868 1.00 47.12 150 ALA A N 1
ATOM 1195 C CA . ALA A 1 150 ? -9.711 -10.342 -42.772 1.00 47.12 150 ALA A CA 1
ATOM 1196 C C . ALA A 1 150 ? -10.367 -11.729 -42.755 1.00 47.12 150 ALA A C 1
ATOM 1198 O O . ALA A 1 150 ? -11.378 -11.965 -43.418 1.00 47.12 150 ALA A O 1
ATOM 1199 N N . GLU A 1 151 ? -9.796 -12.660 -41.996 1.00 46.66 151 GLU A N 1
ATOM 1200 C CA . GLU A 1 151 ? -10.479 -13.910 -41.680 1.00 46.66 151 GLU A CA 1
ATOM 1201 C C . GLU A 1 151 ? -11.473 -13.673 -40.540 1.00 46.66 151 GLU A C 1
ATOM 1203 O O . GLU A 1 151 ? -11.165 -13.666 -39.349 1.00 46.66 151 GLU A O 1
ATOM 1208 N N . ASN A 1 152 ? -12.714 -13.447 -40.959 1.00 43.16 152 ASN A N 1
ATOM 1209 C CA . ASN A 1 152 ? -13.924 -13.667 -40.186 1.00 43.16 152 ASN A CA 1
ATOM 1210 C C . ASN A 1 152 ? -13.906 -15.074 -39.554 1.00 43.16 152 ASN A C 1
ATOM 1212 O O . ASN A 1 152 ? -14.174 -16.059 -40.237 1.00 43.16 152 ASN A O 1
ATOM 1216 N N . SER A 1 153 ? -13.687 -15.162 -38.240 1.00 39.34 153 SER A N 1
ATOM 1217 C CA . SER A 1 153 ? -14.132 -16.311 -37.442 1.00 39.34 153 SER A CA 1
ATOM 1218 C C . SER A 1 153 ? -15.319 -15.901 -36.579 1.00 39.34 153 SER A C 1
ATOM 1220 O O . SER A 1 153 ? -15.224 -15.579 -35.395 1.00 39.34 153 SER A O 1
ATOM 1222 N N . SER A 1 154 ? -16.483 -15.891 -37.220 1.00 47.34 154 SER A N 1
ATOM 1223 C CA . SER A 1 154 ? -17.780 -15.932 -36.562 1.00 47.34 154 SER A CA 1
ATOM 1224 C C . SER A 1 154 ? -18.064 -17.364 -36.113 1.00 47.34 154 SER A C 1
ATOM 1226 O O . SER A 1 154 ? -18.738 -18.136 -36.792 1.00 47.34 154 SER A O 1
ATOM 1228 N N . HIS A 1 155 ? -17.609 -17.721 -34.912 1.00 48.78 155 HIS A N 1
ATOM 1229 C CA . HIS A 1 155 ? -18.169 -18.864 -34.198 1.00 48.78 155 HIS A CA 1
ATOM 1230 C C . HIS A 1 155 ? -18.955 -18.407 -32.979 1.00 48.78 155 HIS A C 1
ATOM 1232 O O . HIS A 1 155 ? -18.453 -18.039 -31.919 1.00 48.78 155 HIS A O 1
ATOM 1238 N N . GLN A 1 156 ? -20.264 -18.423 -33.204 1.00 51.41 156 GLN A N 1
ATOM 1239 C CA . GLN A 1 156 ? -21.309 -18.287 -32.221 1.00 51.41 156 GLN A CA 1
ATOM 1240 C C . GLN A 1 156 ? -21.082 -19.221 -31.023 1.00 51.41 156 GLN A C 1
ATOM 1242 O O . GLN A 1 156 ? -20.845 -20.416 -31.168 1.00 51.41 156 GLN A O 1
ATOM 1247 N N . ARG A 1 157 ? -21.277 -18.641 -29.836 1.00 47.94 157 ARG A N 1
ATOM 1248 C CA . ARG A 1 157 ? -22.053 -19.170 -28.702 1.00 47.94 157 ARG A CA 1
ATOM 1249 C C . ARG A 1 157 ? -22.112 -20.700 -28.584 1.00 47.94 157 ARG A C 1
ATOM 1251 O O . ARG A 1 157 ? -22.891 -21.337 -29.283 1.00 47.94 157 ARG A O 1
ATOM 1258 N N . LYS A 1 158 ? -21.568 -21.223 -27.484 1.00 44.28 158 LYS A N 1
ATOM 1259 C CA . LYS A 1 158 ? -22.268 -22.234 -26.674 1.00 44.28 158 LYS A CA 1
ATOM 1260 C C . LYS A 1 158 ? -21.949 -22.028 -25.195 1.00 44.28 158 LYS A C 1
ATOM 1262 O O . LYS A 1 158 ? -20.917 -22.431 -24.681 1.00 44.28 158 LYS A O 1
ATOM 1267 N N . ARG A 1 159 ? -22.892 -21.359 -24.521 1.00 51.47 159 ARG A N 1
ATOM 1268 C CA . ARG A 1 159 ? -23.086 -21.452 -23.073 1.00 51.47 159 ARG A CA 1
ATOM 1269 C C . ARG A 1 159 ? -23.300 -22.929 -22.746 1.00 51.47 159 ARG A C 1
ATOM 1271 O O . ARG A 1 159 ? -24.369 -23.454 -23.050 1.00 51.47 159 ARG A O 1
ATOM 1278 N N . SER A 1 160 ? -22.332 -23.575 -22.113 1.00 38.06 160 SER A N 1
ATOM 1279 C CA . SER A 1 160 ? -22.566 -24.851 -21.439 1.00 38.06 160 SER A CA 1
ATOM 1280 C C . SER A 1 160 ? -23.342 -24.570 -20.154 1.00 38.06 160 SER A C 1
ATOM 1282 O O . SER A 1 160 ? -22.777 -24.362 -19.087 1.00 38.06 160 SER A O 1
ATOM 1284 N N . ARG A 1 161 ? -24.668 -24.472 -20.294 1.00 47.81 161 ARG A N 1
ATOM 1285 C CA . ARG A 1 161 ? -25.621 -24.657 -19.200 1.00 47.81 161 ARG A CA 1
ATOM 1286 C C . ARG A 1 161 ? -25.877 -26.155 -19.095 1.00 47.81 161 ARG A C 1
ATOM 1288 O O . ARG A 1 161 ? -26.453 -26.736 -20.011 1.00 47.81 161 ARG A O 1
ATOM 1295 N N . SER A 1 162 ? -25.453 -26.760 -17.996 1.00 46.47 162 SER A N 1
ATOM 1296 C CA . SER A 1 162 ? -25.841 -28.119 -17.624 1.00 46.47 162 SER A CA 1
ATOM 1297 C C . SER A 1 162 ? -27.368 -28.178 -17.441 1.00 46.47 162 SER A C 1
ATOM 1299 O O . SER A 1 162 ? -27.918 -27.303 -16.764 1.00 46.47 162 SER A O 1
ATOM 1301 N N . PRO A 1 163 ? -28.073 -29.148 -18.046 1.00 46.56 163 PRO A N 1
ATOM 1302 C CA . PRO A 1 163 ? -29.522 -29.246 -17.941 1.00 46.56 163 PRO A CA 1
ATOM 1303 C C . PRO A 1 163 ? -29.954 -29.931 -16.638 1.00 46.56 163 PRO A C 1
ATOM 1305 O O . PRO A 1 163 ? -29.491 -31.016 -16.292 1.00 46.56 163 PRO A O 1
ATOM 1308 N N . VAL A 1 164 ? -30.898 -29.283 -15.952 1.00 43.81 164 VAL A N 1
ATOM 1309 C CA . VAL A 1 164 ? -31.826 -29.898 -14.994 1.00 43.81 164 VAL A CA 1
ATOM 1310 C C . VAL A 1 164 ? -32.561 -31.049 -15.693 1.00 43.81 164 VAL A C 1
ATOM 1312 O O . VAL A 1 164 ? -33.022 -30.883 -16.821 1.00 43.81 164 VAL A O 1
ATOM 1315 N N . SER A 1 165 ? -32.669 -32.202 -15.033 1.00 39.12 165 SER A N 1
ATOM 1316 C CA . SER A 1 165 ? -33.497 -33.332 -15.476 1.00 39.12 165 SER A CA 1
ATOM 1317 C C . SER A 1 165 ? -34.516 -33.682 -14.398 1.00 39.12 165 SER A C 1
ATOM 1319 O O . SER A 1 165 ? -34.151 -34.299 -13.406 1.00 39.12 165 SER A O 1
ATOM 1321 N N . VAL A 1 166 ? -35.765 -33.264 -14.613 1.00 47.78 166 VAL A N 1
ATOM 1322 C CA . VAL A 1 166 ? -37.059 -33.779 -14.092 1.00 47.78 166 VAL A CA 1
ATOM 1323 C C . VAL A 1 166 ? -38.092 -33.257 -15.126 1.00 47.78 166 VAL A C 1
ATOM 1325 O O . VAL A 1 166 ? -37.864 -32.121 -15.563 1.00 47.78 166 VAL A O 1
ATOM 1328 N N . PRO A 1 167 ? -39.161 -33.964 -15.582 1.00 54.12 167 PRO A N 1
ATOM 1329 C CA . PRO A 1 167 ? -40.114 -34.757 -14.776 1.00 54.12 167 PRO A CA 1
ATOM 1330 C C . PRO A 1 167 ? -40.751 -36.006 -15.451 1.00 54.12 167 PRO A C 1
ATOM 1332 O O . PRO A 1 167 ? -40.535 -36.234 -16.634 1.00 54.12 167 PRO A O 1
ATOM 1335 N N . ASP A 1 168 ? -41.490 -36.837 -14.686 1.00 36.62 168 ASP A N 1
ATOM 1336 C CA . ASP A 1 168 ? -42.959 -37.053 -14.834 1.00 36.62 168 ASP A CA 1
ATOM 1337 C C . ASP A 1 168 ? -43.539 -38.107 -13.832 1.00 36.62 168 ASP A C 1
ATOM 1339 O O . ASP A 1 168 ? -43.348 -39.305 -13.997 1.00 36.62 168 ASP A O 1
ATOM 1343 N N . GLN A 1 169 ? -44.164 -37.608 -12.748 1.00 47.31 169 GLN A N 1
ATOM 1344 C CA . GLN A 1 169 ? -45.506 -37.893 -12.159 1.00 47.31 169 GLN A CA 1
ATOM 1345 C C . GLN A 1 169 ? -46.090 -39.336 -11.863 1.00 47.31 169 GLN A C 1
ATOM 1347 O O . GLN A 1 169 ? -45.446 -40.328 -12.165 1.00 47.31 169 GLN A O 1
ATOM 1352 N N . PRO A 1 170 ? -47.245 -39.494 -11.131 1.00 58.81 170 PRO A N 1
ATOM 1353 C CA . PRO A 1 170 ? -47.395 -40.213 -9.833 1.00 58.81 170 PRO A CA 1
ATOM 1354 C C . PRO A 1 170 ? -48.427 -41.403 -9.893 1.00 58.81 170 PRO A C 1
ATOM 1356 O O . PRO A 1 170 ? -48.765 -41.765 -11.020 1.00 58.81 170 PRO A O 1
ATOM 1359 N N . PRO A 1 171 ? -48.951 -42.059 -8.801 1.00 43.12 171 PRO A N 1
ATOM 1360 C CA . PRO A 1 171 ? -49.882 -41.483 -7.789 1.00 43.12 171 PRO A CA 1
ATOM 1361 C C . PRO A 1 171 ? -49.873 -42.100 -6.345 1.00 43.12 171 PRO A C 1
ATOM 1363 O O . PRO A 1 171 ? -49.269 -43.132 -6.081 1.00 43.12 171 PRO A O 1
ATOM 1366 N N . ALA A 1 172 ? -50.675 -41.467 -5.469 1.00 38.34 172 ALA A N 1
ATOM 1367 C CA . ALA A 1 172 ? -51.484 -42.031 -4.363 1.00 38.34 172 ALA A CA 1
ATOM 1368 C C . ALA A 1 172 ? -50.944 -42.151 -2.906 1.00 38.34 172 ALA A C 1
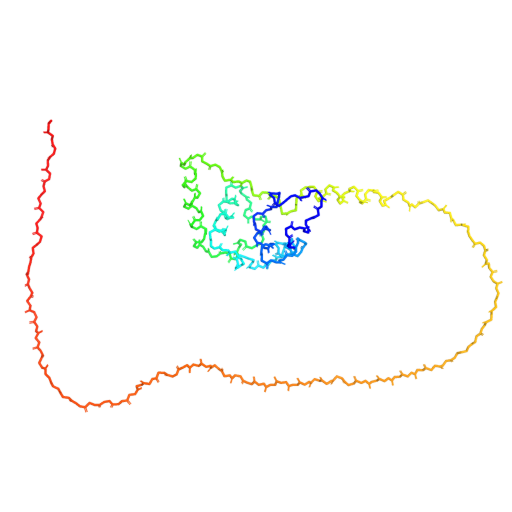ATOM 1370 O O . ALA A 1 172 ? -50.154 -43.020 -2.563 1.00 38.34 172 ALA A O 1
ATOM 1371 N N . GLU A 1 173 ? -51.563 -41.301 -2.066 1.00 44.19 173 GLU A N 1
ATOM 1372 C CA . GLU A 1 173 ? -52.181 -41.533 -0.740 1.00 44.19 173 GLU A CA 1
ATOM 1373 C C . GLU A 1 173 ? -51.354 -41.891 0.512 1.00 44.19 173 GLU A C 1
ATOM 1375 O O . GLU A 1 173 ? -50.656 -42.895 0.577 1.00 44.19 173 GLU A O 1
ATOM 1380 N N . GLY A 1 174 ? -51.579 -41.119 1.593 1.00 34.44 174 GLY A N 1
ATOM 1381 C CA . GLY A 1 174 ? -51.273 -41.565 2.958 1.00 34.44 174 GLY A CA 1
ATOM 1382 C C . GLY A 1 174 ? -51.140 -40.477 4.033 1.00 34.44 174 GLY A C 1
ATOM 1383 O O . GLY A 1 174 ? -50.036 -40.075 4.363 1.00 34.44 174 GLY A O 1
ATOM 1384 N N . SER A 1 175 ? -52.268 -40.068 4.623 1.00 40.28 175 SER A N 1
ATOM 1385 C CA . SER A 1 175 ? -52.455 -39.600 6.015 1.00 40.28 175 SER A CA 1
ATOM 1386 C C . SER A 1 175 ? -51.541 -38.533 6.653 1.00 40.28 175 SER A C 1
ATOM 1388 O O . SER A 1 175 ? -50.515 -38.808 7.263 1.00 40.28 175 SER A O 1
ATOM 1390 N N . ARG A 1 176 ? -52.079 -37.306 6.688 1.00 46.78 176 ARG A N 1
ATOM 1391 C CA . ARG A 1 176 ? -52.410 -36.514 7.896 1.00 46.78 176 ARG A CA 1
ATOM 1392 C C . ARG A 1 176 ? -51.856 -37.029 9.244 1.00 46.78 176 ARG A C 1
ATOM 1394 O O . ARG A 1 176 ? -52.367 -38.016 9.764 1.00 46.78 176 ARG A O 1
ATOM 1401 N N . GLN A 1 177 ? -51.021 -36.229 9.919 1.00 46.19 177 GLN A N 1
ATOM 1402 C CA . GLN A 1 177 ? -51.187 -36.025 11.364 1.00 46.19 177 GLN A CA 1
ATOM 1403 C C . GLN A 1 177 ? -50.668 -34.664 11.848 1.00 46.19 177 GLN A C 1
ATOM 1405 O O . GLN A 1 177 ? -49.533 -34.262 11.620 1.00 46.19 177 GLN A O 1
ATOM 1410 N N . GLU A 1 178 ? -51.580 -33.972 12.518 1.00 43.72 178 GLU A N 1
ATOM 1411 C CA . GLU A 1 178 ? -51.468 -32.676 13.175 1.00 43.72 178 GLU A CA 1
ATOM 1412 C C . GLU A 1 178 ? -51.014 -32.863 14.639 1.00 43.72 178 GLU A C 1
ATOM 1414 O O . GLU A 1 178 ? -51.385 -33.847 15.278 1.00 43.72 178 GLU A O 1
ATOM 1419 N N . ALA A 1 179 ? -50.283 -31.866 15.152 1.00 44.62 179 ALA A N 1
ATOM 1420 C CA . ALA A 1 179 ? -50.235 -31.365 16.534 1.00 44.62 179 ALA A CA 1
ATOM 1421 C C . ALA A 1 179 ? -50.030 -32.324 17.730 1.00 44.62 179 ALA A C 1
ATOM 1423 O O . ALA A 1 179 ? -50.929 -33.088 18.059 1.00 44.62 179 ALA A O 1
ATOM 1424 N N . ARG A 1 180 ? -48.958 -32.080 1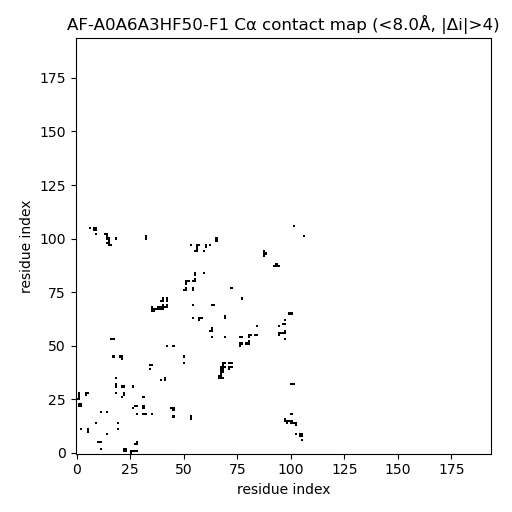8.516 1.00 46.06 180 ARG A N 1
ATOM 1425 C CA . ARG A 1 180 ? -48.931 -31.865 19.997 1.00 46.06 180 ARG A CA 1
ATOM 1426 C C . ARG A 1 180 ? -47.637 -31.090 20.331 1.00 46.06 180 ARG A C 1
ATOM 1428 O O . ARG A 1 180 ? -46.571 -31.538 19.941 1.00 46.06 180 ARG A O 1
ATOM 1435 N N . ARG A 1 181 ? -47.664 -29.809 20.719 1.00 47.03 181 ARG A N 1
ATOM 1436 C CA . ARG A 1 181 ? -47.936 -29.212 22.047 1.00 47.03 181 ARG A CA 1
ATOM 1437 C C . ARG A 1 181 ? -46.985 -29.650 23.175 1.00 47.03 181 ARG A C 1
ATOM 1439 O O . ARG A 1 181 ? -46.808 -30.839 23.398 1.00 47.03 181 ARG A O 1
ATOM 1446 N N . ASP A 1 182 ? -46.566 -28.616 23.918 1.00 41.25 182 ASP A N 1
ATOM 1447 C CA . ASP A 1 182 ? -46.071 -28.578 25.305 1.00 41.25 182 ASP A CA 1
ATOM 1448 C C . ASP A 1 182 ? -44.604 -28.960 25.593 1.00 41.25 182 ASP A C 1
ATOM 1450 O O . ASP A 1 182 ? -44.113 -29.963 25.103 1.00 41.25 182 ASP A O 1
ATOM 1454 N N . SER A 1 183 ? -43.848 -28.285 26.469 1.00 45.44 183 SER A N 1
ATOM 1455 C CA . SER A 1 183 ? -43.864 -26.920 27.023 1.00 45.44 183 SER A CA 1
ATOM 1456 C C . SER A 1 183 ? -42.622 -26.731 27.927 1.00 45.44 183 SER A C 1
ATOM 1458 O O . SER A 1 183 ? -41.989 -27.705 28.326 1.00 45.44 183 SER A O 1
ATOM 1460 N N . ARG A 1 184 ? -42.368 -25.461 28.297 1.00 48.50 184 ARG A N 1
ATOM 1461 C CA . ARG A 1 184 ? -41.726 -24.952 29.539 1.00 48.50 184 ARG A CA 1
ATOM 1462 C C . ARG A 1 184 ? -40.272 -24.453 29.502 1.00 48.50 184 ARG A C 1
ATOM 1464 O O . ARG A 1 184 ? -39.318 -25.206 29.641 1.00 48.50 184 ARG A O 1
ATOM 1471 N N . SER A 1 185 ? -40.160 -23.121 29.530 1.00 52.72 185 SER A N 1
ATOM 1472 C CA . SER A 1 185 ? -39.172 -22.373 30.329 1.00 52.72 185 SER A CA 1
ATOM 1473 C C . SER A 1 185 ? -39.403 -22.563 31.839 1.00 52.72 185 SER A C 1
ATOM 1475 O O . SER A 1 185 ? -40.527 -22.865 32.254 1.00 52.72 185 SER A O 1
ATOM 1477 N N . PRO A 1 186 ? -38.395 -22.238 32.668 1.00 53.53 186 PRO A N 1
ATOM 1478 C CA . PRO A 1 186 ? -38.660 -21.279 33.741 1.00 53.53 186 PRO A CA 1
ATOM 1479 C C . PRO A 1 186 ? -37.572 -20.200 33.903 1.00 53.53 186 PRO A C 1
ATOM 1481 O O . PRO A 1 186 ? -36.374 -20.468 33.892 1.00 53.53 186 PRO A O 1
ATOM 1484 N N . LEU A 1 187 ? -38.046 -18.968 34.104 1.00 45.31 187 LEU A N 1
ATOM 1485 C CA . LEU A 1 187 ? -37.374 -17.869 34.802 1.00 45.31 187 LEU A CA 1
ATOM 1486 C C . LEU A 1 187 ? -37.245 -18.204 36.303 1.00 45.31 187 LEU A C 1
ATOM 1488 O O . LEU A 1 187 ? -38.233 -18.648 36.882 1.00 45.31 187 LEU A O 1
ATOM 1492 N N . ALA A 1 188 ? -36.114 -17.874 36.939 1.00 46.25 188 ALA A N 1
ATOM 1493 C CA . ALA A 1 188 ? -36.018 -17.391 38.332 1.00 46.25 188 ALA A CA 1
ATOM 1494 C C . ALA A 1 188 ? -34.568 -16.918 38.598 1.00 46.25 188 ALA A C 1
ATOM 1496 O O . ALA A 1 188 ? -33.634 -17.699 38.498 1.00 46.25 188 ALA A O 1
ATOM 1497 N N . GLN A 1 189 ? -34.303 -15.610 38.654 1.00 50.25 189 GLN A N 1
ATOM 1498 C CA . GLN A 1 189 ? -34.291 -14.760 39.860 1.00 50.25 189 GLN A CA 1
ATOM 1499 C C . GLN A 1 189 ? -32.937 -14.719 40.601 1.00 50.25 189 GLN A C 1
ATOM 1501 O O . GLN A 1 189 ? -32.588 -15.603 41.367 1.00 50.25 189 GLN A O 1
ATOM 1506 N N . ARG A 1 190 ? -32.220 -13.611 40.354 1.00 52.03 190 ARG A N 1
ATOM 1507 C CA . ARG A 1 190 ? -31.530 -12.704 41.299 1.00 52.03 190 ARG A CA 1
ATOM 1508 C C . ARG A 1 190 ? -31.225 -13.255 42.706 1.00 52.03 190 ARG A C 1
ATOM 1510 O O . ARG A 1 190 ? -32.162 -13.543 43.445 1.00 52.03 190 ARG A O 1
ATOM 1517 N N . SER A 1 191 ? -29.958 -13.166 43.130 1.00 44.22 191 SER A N 1
ATOM 1518 C CA . SER A 1 191 ? -29.503 -12.327 44.268 1.00 44.22 191 SER A CA 1
ATOM 1519 C C . SER A 1 191 ? -27.990 -12.473 44.540 1.00 44.22 191 SER A C 1
ATOM 1521 O O . SER A 1 191 ? -27.484 -13.571 44.723 1.00 44.22 191 SER A O 1
ATOM 1523 N N . ILE A 1 192 ? -27.304 -11.331 44.587 1.00 44.31 192 ILE A N 1
ATOM 1524 C CA . ILE A 1 192 ? -26.080 -10.997 45.359 1.00 44.31 192 ILE A CA 1
ATOM 1525 C C . ILE A 1 192 ? -26.601 -10.145 46.560 1.00 44.31 192 ILE A C 1
ATOM 1527 O O . ILE A 1 192 ? -27.704 -9.608 46.373 1.00 44.31 192 ILE A O 1
ATOM 1531 N N . PRO A 1 193 ? -25.935 -9.890 47.721 1.00 58.69 193 PRO A N 1
ATOM 1532 C CA . PRO A 1 193 ? -24.589 -10.240 48.239 1.00 58.69 193 PRO A CA 1
ATOM 1533 C C . PRO A 1 193 ? -24.588 -10.809 49.688 1.00 58.69 193 PRO A C 1
ATOM 1535 O O . PRO A 1 193 ? -25.622 -10.846 50.353 1.00 58.69 193 PRO A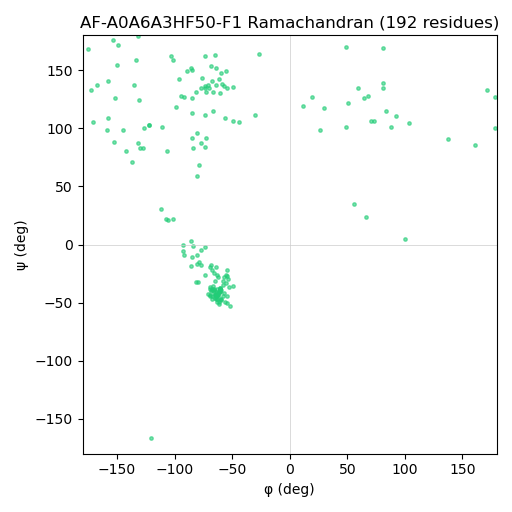 O 1
ATOM 1538 N N . SER A 1 194 ? -23.407 -11.159 50.215 1.00 52.31 194 SER A N 1
ATOM 1539 C CA . SER A 1 194 ? -22.753 -10.396 51.301 1.00 52.31 194 SER A CA 1
ATOM 1540 C C . SER A 1 194 ? -21.268 -10.718 51.384 1.00 52.31 194 SER A C 1
ATOM 1542 O O . SER A 1 194 ? -20.899 -11.863 51.050 1.00 52.31 194 SER A O 1
#

Solvent-accessible surface area (backbone atoms only — not comparable to full-atom values): 13367 Å² total; per-residue (Å²): 110,51,88,77,65,55,64,83,86,61,52,80,85,66,48,22,67,69,49,49,54,44,28,73,77,64,37,44,65,68,61,33,53,54,55,54,71,32,92,43,67,59,60,78,77,48,55,73,66,60,48,26,52,50,46,30,23,20,63,75,70,71,44,60,80,80,40,48,25,59,81,65,54,62,66,72,47,54,56,53,14,50,56,53,44,50,55,28,58,77,69,70,52,79,73,67,83,51,77,54,89,69,49,66,65,58,57,52,55,52,49,57,53,56,60,69,64,74,77,77,87,78,89,81,92,81,81,91,79,83,85,88,85,83,83,88,80,84,90,83,88,82,88,75,90,76,80,85,80,81,79,82,79,86,73,79,84,79,83,87,70,82,79,85,88,84,89,86,88,88,89,86,89,82,79,89,84,80,90,83,86,89,86,82,86,83,91,82,82,88,85,87,89,134

Radius of gyration: 35.46 Å; Cα contacts (8 Å, |Δi|>4): 119; chains: 1; bounding box: 88×68×114 Å

Sequence (194 aa):
MARESLPAPITWNDLRLDAQQLMLTGIYFQGTLDLLGEDCPVHTCFYREDLVEMLVRMMFWKKLNDSYWPKYVPERYYLAAEAHLDDLVEQGIQPPFWGELVPSAVLDAKALLEESVSEQDDASEESAWSDAGRESSEDNADDMNVSISAENSSHQRKRSRSPVSVPDQPPAEGSRQEARRDSRSPLAQRSIPS